Protein AF-A0A401T4V5-F1 (afdb_monomer)

Solvent-accessible surface area (backbone atoms only — not comparable to full-atom values): 16789 Å² total; per-residue (Å²): 138,87,79,85,77,87,71,82,90,81,68,56,68,62,56,50,51,51,50,57,49,33,52,47,46,50,72,48,77,56,48,20,30,72,43,44,54,31,35,78,73,70,30,66,66,60,17,48,54,51,49,50,46,40,65,72,48,53,49,38,51,53,47,48,57,41,31,47,48,24,16,41,47,63,44,35,74,82,34,60,96,46,83,52,57,68,68,58,30,51,53,46,16,52,52,52,53,51,48,45,50,50,46,48,47,58,26,57,70,58,40,54,54,51,43,53,55,26,48,52,38,35,53,50,38,51,45,67,45,30,53,57,19,50,51,45,39,74,76,62,42,50,76,66,58,77,66,70,78,63,62,91,76,69,50,84,79,53,52,62,56,53,49,52,58,50,52,58,74,64,61,64,70,66,51,63,33,24,45,38,72,77,44,78,63,39,75,58,46,48,45,53,50,42,55,52,49,52,54,53,50,51,54,51,52,51,46,41,52,52,17,47,45,40,77,41,51,71,66,56,52,72,71,40,94,49,52,72,46,58,51,21,59,75,74,38,58,90,46,22,68,55,45,29,52,27,52,23,44,30,30,52,32,51,49,46,53,50,53,60,42,47,45,39,35,44,29,43,37,16,73,68,70,73,37,66,63,69,33,48,41,60,38,89,90,43,74,17,48,47,56,40,53,51,49,50,52,57,51,37,63,60,49,64,60,60,60,64,78,77,110

Radius of gyration: 21.18 Å; Cα contacts (8 Å, |Δi|>4): 315; chains: 1; bounding box: 60×40×62 Å

Nearest PDB structures (foldseek):
  7epz-assembly1_B  TM=9.295E-01  e=3.003E-16  Homo sapiens
  7nf6-assembly1_B  TM=9.217E-01  e=7.088E-15  Ovis aries
  6li9-assembly1_B  TM=9.208E-01  e=1.192E-14  Homo sapiens
  7ccs-assembly1_B  TM=8.767E-01  e=6.838E-16  Homo sapiens
  8a6l-assembly1_B  TM=9.171E-01  e=3.519E-14  Homo sapiens

pLDDT: mean 81.48, std 13.67, range [30.94, 95.94]

Mean predicted aligned error: 8.4 Å

Foldseek 3Di:
DDDDDPDDDDLPDVLVVLVVQLVVLLVDLDAQFPLVSCCVPVNDPVSLVVLVCVQQPVLLVLLQVLLLLLLQLQCQVVQPPDHDDPVSSLVSSLVLLVVLLVQLQQAPVSLVVLLVVLVVLLVVLLVVQLVQLVVLVVVVLCVQVPCVPVCVPDDPVVVVVVVVVVVSQVPDLSLCSNCSVVDDPSNPCSSVVSNVVSVVSVVSVVSNVSSLSSFDHPVRCVPDPCSSLVSCVRGPVPCSSVSSVSSSSNSSSVSSSSLVSVLSNQLVCLVVVSHPVLQVDADPPHRHSSVSSVSSSVSSVVVSVVCVVVD

Organism: Chiloscyllium punctatum (NCBI:txid137246)

Structure (mmCIF, N/CA/C/O backbone):
data_AF-A0A401T4V5-F1
#
_entry.id   AF-A0A401T4V5-F1
#
loop_
_atom_site.group_PDB
_atom_site.id
_atom_site.type_symbol
_atom_site.label_atom_id
_atom_site.label_alt_id
_atom_site.label_comp_id
_atom_site.label_asym_id
_atom_site.label_entity_id
_atom_site.label_seq_id
_atom_site.pdbx_PDB_ins_code
_atom_site.Cartn_x
_atom_site.Cartn_y
_atom_site.Cartn_z
_atom_site.occupancy
_atom_site.B_iso_or_equiv
_atom_site.auth_seq_id
_atom_site.auth_comp_id
_atom_site.auth_asym_id
_atom_site.auth_atom_id
_atom_site.pdbx_PDB_model_num
ATOM 1 N N . MET A 1 1 ? 36.234 13.717 1.712 1.00 32.62 1 MET A N 1
ATOM 2 C CA . MET A 1 1 ? 35.718 14.594 2.787 1.00 32.62 1 MET A CA 1
ATOM 3 C C . MET A 1 1 ? 34.522 13.885 3.418 1.00 32.62 1 MET A C 1
ATOM 5 O O . MET A 1 1 ? 33.391 14.115 3.022 1.00 32.62 1 MET A O 1
ATOM 9 N N . CYS A 1 2 ? 34.792 12.929 4.314 1.00 33.25 2 CYS A N 1
ATOM 10 C CA . CYS A 1 2 ? 33.770 12.160 5.029 1.00 33.25 2 CYS A CA 1
ATOM 11 C C . CYS A 1 2 ? 33.161 13.032 6.128 1.00 33.25 2 CYS A C 1
ATOM 13 O O . CYS A 1 2 ? 33.870 13.415 7.056 1.00 33.25 2 CYS A O 1
ATOM 15 N N . ARG A 1 3 ? 31.863 13.332 6.042 1.00 35.91 3 ARG A N 1
ATOM 16 C CA . ARG A 1 3 ? 31.087 13.803 7.193 1.00 35.91 3 ARG A CA 1
ATOM 17 C C . ARG A 1 3 ? 30.319 12.622 7.766 1.00 35.91 3 ARG A C 1
ATOM 19 O O . ARG A 1 3 ? 29.357 12.146 7.181 1.00 35.91 3 ARG A O 1
ATOM 26 N N . THR A 1 4 ? 30.789 12.165 8.915 1.00 37.62 4 THR A N 1
ATOM 27 C CA . THR A 1 4 ? 30.101 11.263 9.829 1.00 37.62 4 THR A CA 1
ATOM 28 C C . THR A 1 4 ? 28.872 11.969 10.406 1.00 37.62 4 THR A C 1
ATOM 30 O O . THR A 1 4 ? 28.995 12.886 11.215 1.00 37.62 4 THR A O 1
ATOM 33 N N . MET A 1 5 ? 27.676 11.551 9.991 1.00 39.00 5 MET A N 1
ATOM 34 C CA . MET A 1 5 ? 26.443 11.829 10.728 1.00 39.00 5 MET A CA 1
ATOM 35 C C . MET A 1 5 ? 26.278 10.750 11.800 1.00 39.00 5 MET A C 1
ATOM 37 O O . MET A 1 5 ? 26.079 9.576 11.496 1.00 39.00 5 MET A O 1
ATOM 41 N N . LYS A 1 6 ? 26.409 11.158 13.066 1.00 40.91 6 LYS A N 1
ATOM 42 C CA . LYS A 1 6 ? 25.849 10.432 14.210 1.00 40.91 6 LYS A CA 1
ATOM 43 C C . LYS A 1 6 ? 24.327 10.575 14.111 1.00 40.91 6 LYS A C 1
ATOM 45 O O . LYS A 1 6 ? 23.836 11.692 14.225 1.00 40.91 6 LYS A O 1
ATOM 50 N N . GLN A 1 7 ? 23.625 9.473 13.865 1.00 39.22 7 GLN A N 1
ATOM 51 C CA . GLN A 1 7 ? 22.164 9.410 13.811 1.00 39.22 7 GLN A CA 1
ATOM 52 C C . GLN A 1 7 ? 21.689 8.555 14.992 1.00 39.22 7 GLN A C 1
ATOM 54 O O . GLN A 1 7 ? 22.142 7.421 15.135 1.00 39.22 7 GLN A O 1
ATOM 59 N N . ASP A 1 8 ? 20.830 9.118 15.841 1.00 39.81 8 ASP A N 1
ATOM 60 C CA . ASP A 1 8 ? 20.276 8.464 17.029 1.00 39.81 8 ASP A CA 1
ATOM 61 C C . ASP A 1 8 ? 19.469 7.192 16.692 1.00 39.81 8 ASP A C 1
ATOM 63 O O . ASP A 1 8 ? 18.731 7.108 15.708 1.00 39.81 8 ASP A O 1
ATOM 67 N N . ASP A 1 9 ? 19.629 6.177 17.541 1.00 40.56 9 ASP A N 1
ATOM 68 C CA . ASP A 1 9 ? 19.633 4.760 17.158 1.00 40.56 9 ASP A CA 1
ATOM 69 C C . ASP A 1 9 ? 18.271 4.020 17.214 1.00 40.56 9 ASP A C 1
ATOM 71 O O . ASP A 1 9 ? 18.224 2.837 17.549 1.00 40.56 9 ASP A O 1
ATOM 75 N N . LYS A 1 10 ? 17.125 4.654 16.906 1.00 38.00 10 LYS A N 1
ATOM 76 C CA . LYS A 1 10 ? 15.810 3.958 17.022 1.00 38.00 10 LYS A CA 1
ATOM 77 C C . LYS A 1 10 ? 14.842 4.000 15.827 1.00 38.00 10 LYS A C 1
ATOM 79 O O . LYS A 1 10 ? 13.823 3.325 15.886 1.00 38.00 10 LYS A O 1
ATOM 84 N N . TYR A 1 11 ? 15.192 4.640 14.709 1.00 42.38 11 TYR A N 1
ATOM 85 C CA . TYR A 1 11 ? 14.394 4.643 13.456 1.00 42.38 11 TYR A CA 1
ATOM 86 C C . TYR A 1 11 ? 15.149 4.024 12.256 1.00 42.38 11 TYR A C 1
ATOM 88 O O . TYR A 1 11 ? 14.953 4.356 11.096 1.00 42.38 11 TYR A O 1
ATOM 96 N N . VAL A 1 12 ? 16.086 3.124 12.556 1.00 51.88 12 VAL A N 1
ATOM 97 C CA . VAL A 1 12 ? 17.364 3.008 11.842 1.00 51.88 12 VAL A CA 1
ATOM 98 C C . VAL A 1 12 ? 17.375 2.095 10.611 1.00 51.88 12 VAL A C 1
ATOM 100 O O . VAL A 1 12 ? 18.229 2.272 9.748 1.00 51.88 12 VAL A O 1
ATOM 103 N N . ILE A 1 13 ? 16.502 1.094 10.510 1.00 57.28 13 ILE A N 1
ATOM 104 C CA . ILE A 1 13 ? 16.699 0.025 9.513 1.00 57.28 13 ILE A CA 1
ATOM 105 C C . ILE A 1 13 ? 16.205 0.454 8.129 1.00 57.28 13 ILE A C 1
ATOM 107 O O . ILE A 1 13 ? 16.937 0.327 7.147 1.00 57.28 13 ILE A O 1
ATOM 111 N N . GLU A 1 14 ? 14.994 1.000 8.048 1.00 54.75 14 GLU A N 1
ATOM 112 C CA . GLU A 1 14 ? 14.417 1.410 6.769 1.00 54.75 14 GLU A CA 1
ATOM 113 C C . GLU A 1 14 ? 15.013 2.713 6.254 1.00 54.75 14 GLU A C 1
ATOM 115 O O . GLU A 1 14 ? 15.319 2.780 5.071 1.00 54.75 14 GLU A O 1
ATOM 120 N N . ASP A 1 15 ? 15.295 3.689 7.122 1.00 60.31 15 ASP A N 1
ATOM 121 C CA . ASP A 1 15 ? 16.002 4.911 6.723 1.00 60.31 15 ASP A CA 1
ATOM 122 C C . ASP A 1 15 ? 17.399 4.593 6.167 1.00 60.31 15 ASP A C 1
ATOM 124 O O . ASP A 1 15 ? 17.802 5.153 5.147 1.00 60.31 15 ASP A O 1
ATOM 128 N N . LYS A 1 16 ? 18.133 3.641 6.767 1.00 71.31 16 LYS A N 1
ATOM 129 C CA . LYS A 1 16 ? 19.421 3.179 6.217 1.00 71.31 16 LYS A CA 1
ATOM 130 C C . LYS A 1 16 ? 19.239 2.449 4.888 1.00 71.31 16 LYS A C 1
ATOM 132 O O . LYS A 1 16 ? 19.986 2.723 3.952 1.00 71.31 16 LYS A O 1
ATOM 137 N N . GLY A 1 17 ? 18.244 1.565 4.784 1.00 72.50 17 GLY A N 1
ATOM 138 C CA . GLY A 1 17 ? 17.920 0.872 3.536 1.00 72.50 17 GLY A CA 1
ATOM 139 C C . GLY A 1 17 ? 17.565 1.847 2.413 1.00 72.50 17 GLY A C 1
ATOM 140 O O . GLY A 1 17 ? 18.120 1.761 1.322 1.00 72.50 17 GLY A O 1
ATOM 141 N N . ALA A 1 18 ? 16.711 2.820 2.705 1.00 72.12 18 ALA A N 1
ATOM 142 C CA . ALA A 1 18 ? 16.264 3.858 1.794 1.00 72.12 18 ALA A CA 1
ATOM 143 C C . ALA A 1 18 ? 17.386 4.802 1.365 1.00 72.12 18 ALA A C 1
ATOM 145 O O . ALA A 1 18 ? 17.444 5.164 0.193 1.00 72.12 18 ALA A O 1
ATOM 146 N N . LEU A 1 19 ? 18.304 5.160 2.265 1.00 78.88 19 LEU A N 1
ATOM 147 C CA . LEU A 1 19 ? 19.489 5.954 1.931 1.00 78.88 19 LEU A CA 1
ATOM 148 C C . LEU A 1 19 ? 20.437 5.196 1.000 1.00 78.88 19 LEU A C 1
ATOM 150 O O . LEU A 1 19 ? 20.832 5.744 -0.026 1.00 78.88 19 LEU A O 1
ATOM 154 N N . SER A 1 20 ? 20.748 3.930 1.299 1.00 82.94 20 SER A N 1
ATOM 155 C CA . SER A 1 20 ? 21.560 3.090 0.407 1.00 82.94 20 SER A CA 1
ATOM 156 C C . SER A 1 20 ? 20.904 2.924 -0.964 1.00 82.94 20 SER A C 1
ATOM 158 O O . SER A 1 20 ? 21.567 2.935 -1.997 1.00 82.94 20 SER A O 1
ATOM 160 N N . TYR A 1 21 ? 19.579 2.810 -0.994 1.00 78.44 21 TYR A N 1
ATOM 161 C CA . TYR A 1 21 ? 18.837 2.688 -2.240 1.00 78.44 21 TYR A CA 1
ATOM 162 C C . TYR A 1 21 ? 18.736 4.005 -3.011 1.00 78.44 21 TYR A C 1
ATOM 164 O O . TYR A 1 21 ? 18.769 3.999 -4.237 1.00 78.44 21 TYR A O 1
ATOM 172 N N . ALA A 1 22 ? 18.640 5.137 -2.315 1.00 77.00 22 ALA A N 1
ATOM 173 C CA . ALA A 1 22 ? 18.701 6.455 -2.926 1.00 77.00 22 ALA A CA 1
ATOM 174 C C . ALA A 1 22 ? 20.098 6.718 -3.511 1.00 77.00 22 ALA A C 1
ATOM 176 O O . ALA A 1 22 ? 20.214 7.250 -4.611 1.00 77.00 22 ALA A O 1
ATOM 177 N N . GLU A 1 23 ? 21.167 6.287 -2.841 1.00 82.06 23 GLU A N 1
ATOM 178 C CA . GLU A 1 23 ? 22.527 6.329 -3.390 1.00 82.06 23 GLU A CA 1
ATOM 179 C C . GLU A 1 23 ? 22.641 5.488 -4.672 1.00 82.06 23 GLU A C 1
ATOM 181 O O . GLU A 1 23 ? 23.159 5.966 -5.684 1.00 82.06 23 GLU A O 1
ATOM 186 N N . LEU A 1 24 ? 22.066 4.281 -4.684 1.00 83.00 24 LEU A N 1
ATOM 187 C CA . LEU A 1 24 ? 21.987 3.452 -5.892 1.00 83.00 24 LEU A CA 1
ATOM 188 C C . LEU A 1 24 ? 21.166 4.124 -7.002 1.00 83.00 24 LEU A C 1
ATOM 190 O O . LEU A 1 24 ? 21.601 4.128 -8.151 1.00 83.00 24 LEU A O 1
ATOM 194 N N . GLY A 1 25 ? 20.028 4.740 -6.679 1.00 75.81 25 GLY A N 1
ATOM 195 C CA . GLY A 1 25 ? 19.179 5.445 -7.645 1.00 75.81 25 GLY A CA 1
ATOM 196 C C . GLY A 1 25 ? 19.768 6.735 -8.199 1.00 75.81 25 GLY A C 1
ATOM 197 O O . GLY A 1 25 ? 19.430 7.135 -9.313 1.00 75.81 25 GLY A O 1
ATOM 198 N N . THR A 1 26 ? 20.684 7.368 -7.469 1.00 79.00 26 THR A N 1
ATOM 199 C CA . THR A 1 26 ? 21.430 8.532 -7.965 1.00 79.00 26 THR A CA 1
ATOM 200 C C . THR A 1 26 ? 22.686 8.132 -8.746 1.00 79.00 26 THR A C 1
ATOM 202 O O . THR A 1 26 ? 23.056 8.830 -9.692 1.00 79.00 26 THR A O 1
ATOM 205 N N . SER A 1 27 ? 23.288 6.982 -8.423 1.00 84.31 27 SER A N 1
ATOM 206 C CA . SER A 1 27 ? 24.465 6.439 -9.116 1.00 84.31 27 SER A CA 1
ATOM 207 C C . SER A 1 27 ? 24.110 5.730 -10.429 1.00 84.31 27 SER A C 1
ATOM 209 O O . SER A 1 27 ? 24.757 5.953 -11.453 1.00 84.31 27 SER A O 1
ATOM 211 N N . ILE A 1 28 ? 23.061 4.901 -10.429 1.00 84.19 28 ILE A N 1
ATOM 212 C CA . ILE A 1 28 ? 22.580 4.138 -11.589 1.00 84.19 28 ILE A CA 1
ATOM 213 C C . ILE A 1 28 ? 21.319 4.820 -12.129 1.00 84.19 28 ILE A C 1
ATOM 215 O O . ILE A 1 28 ? 20.201 4.561 -11.689 1.00 84.19 28 ILE A O 1
ATOM 219 N N . LYS A 1 29 ? 21.502 5.690 -13.128 1.00 77.81 29 LYS A N 1
ATOM 220 C CA . LYS A 1 29 ? 20.442 6.529 -13.725 1.00 77.81 29 LYS A CA 1
ATOM 221 C C . LYS A 1 29 ? 19.577 5.812 -14.770 1.00 77.81 29 LYS A C 1
ATOM 223 O O . LYS A 1 29 ? 19.094 6.440 -15.708 1.00 77.81 29 LYS A O 1
ATOM 228 N N . LYS A 1 30 ? 19.419 4.499 -14.637 1.00 81.12 30 LYS A N 1
ATOM 229 C CA . LYS A 1 30 ? 18.560 3.683 -15.501 1.00 81.12 30 LYS A CA 1
ATOM 230 C C . LYS A 1 30 ? 17.266 3.357 -14.761 1.00 81.12 30 LYS A C 1
ATOM 232 O O . LYS A 1 30 ? 17.289 3.097 -13.557 1.00 81.12 30 LYS A O 1
ATOM 237 N N . SER A 1 31 ? 16.143 3.349 -15.471 1.00 80.81 31 SER A N 1
ATOM 238 C CA . SER A 1 31 ? 14.873 2.867 -14.911 1.00 80.81 31 SER A CA 1
ATOM 239 C C . SER A 1 31 ? 14.939 1.367 -14.603 1.00 80.81 31 SER A C 1
ATOM 241 O O . SER A 1 31 ? 15.724 0.635 -15.200 1.00 80.81 31 SER A O 1
ATOM 243 N N . GLY A 1 32 ? 14.086 0.889 -13.690 1.00 80.19 32 GLY A N 1
ATOM 244 C CA . GLY A 1 32 ? 13.962 -0.541 -13.360 1.00 80.19 32 GLY A CA 1
ATOM 245 C C . GLY A 1 32 ? 14.247 -0.920 -11.901 1.00 80.19 32 GLY A C 1
ATOM 246 O O . GLY A 1 32 ? 14.016 -2.069 -11.527 1.00 80.19 32 GLY A O 1
ATOM 247 N N . GLY A 1 33 ? 14.686 0.019 -11.055 1.00 86.50 33 GLY A N 1
ATOM 248 C CA . GLY A 1 33 ? 14.850 -0.199 -9.610 1.00 86.50 33 GLY A CA 1
ATOM 249 C C . GLY A 1 33 ? 15.787 -1.367 -9.269 1.00 86.50 33 GLY A C 1
ATOM 250 O O . GLY A 1 33 ? 16.864 -1.497 -9.844 1.00 86.50 33 GLY A O 1
ATOM 251 N N . HIS A 1 34 ? 15.381 -2.267 -8.363 1.00 88.06 34 HIS A N 1
ATOM 252 C CA . HIS A 1 34 ? 16.218 -3.417 -7.964 1.00 88.06 34 HIS A CA 1
ATOM 253 C C . HIS A 1 34 ? 16.693 -4.272 -9.140 1.00 88.06 34 HIS A C 1
ATOM 255 O O . HIS A 1 34 ? 17.784 -4.829 -9.063 1.00 88.06 34 HIS A O 1
ATOM 261 N N . TYR A 1 35 ? 15.880 -4.420 -10.191 1.00 90.38 35 TYR A N 1
ATOM 262 C CA . TYR A 1 35 ? 16.241 -5.250 -11.336 1.00 90.38 35 TYR A CA 1
ATOM 263 C C . TYR A 1 35 ? 17.519 -4.728 -11.994 1.00 90.38 35 TYR A C 1
ATOM 265 O O . TYR A 1 35 ? 18.473 -5.482 -12.177 1.00 90.38 35 TYR A O 1
ATOM 273 N N . ILE A 1 36 ? 17.563 -3.421 -12.273 1.00 89.62 36 ILE A N 1
ATOM 274 C CA . ILE A 1 36 ? 18.717 -2.823 -12.938 1.00 89.62 36 ILE A CA 1
ATOM 275 C C . ILE A 1 36 ? 19.926 -2.752 -12.007 1.00 89.62 36 ILE A C 1
ATOM 277 O O . ILE A 1 36 ? 21.048 -2.977 -12.446 1.00 89.62 36 ILE A O 1
ATOM 281 N N . TYR A 1 37 ? 19.714 -2.543 -10.705 1.00 90.38 37 TYR A N 1
ATOM 282 C CA . TYR A 1 37 ? 20.813 -2.551 -9.738 1.00 90.38 37 TYR A CA 1
ATOM 283 C C . TYR A 1 37 ? 21.499 -3.911 -9.674 1.00 90.38 37 TYR A C 1
ATOM 285 O O . TYR A 1 37 ? 22.725 -3.973 -9.666 1.00 90.38 37 TYR A O 1
ATOM 293 N N . LEU A 1 38 ? 20.733 -5.004 -9.682 1.00 91.62 38 LEU A N 1
ATOM 294 C CA . LEU A 1 38 ? 21.297 -6.354 -9.721 1.00 91.62 38 LEU A CA 1
ATOM 295 C C . LEU A 1 38 ? 21.956 -6.658 -11.064 1.00 91.62 38 LEU A C 1
ATOM 297 O O . LEU A 1 38 ? 23.003 -7.298 -11.075 1.00 91.62 38 LEU A O 1
ATOM 301 N N . LEU A 1 39 ? 21.381 -6.183 -12.172 1.00 91.94 39 LEU A N 1
ATOM 302 C CA . LEU A 1 39 ? 21.953 -6.391 -13.501 1.00 91.94 39 LEU A CA 1
ATOM 303 C C . LEU A 1 39 ? 23.343 -5.756 -13.619 1.00 91.94 39 LEU A C 1
ATOM 305 O O . LEU A 1 39 ? 24.270 -6.412 -14.086 1.00 91.94 39 LEU A O 1
ATOM 309 N N . GLU A 1 40 ? 23.494 -4.518 -13.148 1.00 90.19 40 GLU A N 1
ATOM 310 C CA . GLU A 1 40 ? 24.756 -3.768 -13.217 1.00 90.19 40 GLU A CA 1
ATOM 311 C C . GLU A 1 40 ? 25.807 -4.264 -12.210 1.00 90.19 40 GLU A C 1
ATOM 313 O O . GLU A 1 40 ? 27.003 -4.189 -12.480 1.00 90.19 40 GLU A O 1
ATOM 318 N N . THR A 1 41 ? 25.391 -4.772 -11.043 1.00 91.81 41 THR A N 1
ATOM 319 C CA . THR A 1 41 ? 26.328 -5.149 -9.962 1.00 91.81 41 THR A CA 1
ATOM 320 C C . THR A 1 41 ? 26.666 -6.637 -9.914 1.00 91.81 41 THR A C 1
ATOM 322 O O . THR A 1 41 ? 27.813 -6.992 -9.653 1.00 91.81 41 THR A O 1
ATOM 325 N N . LEU A 1 42 ? 25.685 -7.515 -10.145 1.00 92.50 42 LEU A N 1
ATOM 326 C CA . LEU A 1 42 ? 25.808 -8.973 -9.998 1.00 92.50 42 LEU A CA 1
ATOM 327 C C . LEU A 1 42 ? 25.600 -9.733 -11.319 1.00 92.50 42 LEU A C 1
ATOM 329 O O . LEU A 1 42 ? 25.783 -10.951 -11.365 1.00 92.50 42 LEU A O 1
ATOM 333 N N . GLY A 1 43 ? 25.237 -9.034 -12.395 1.00 92.44 43 GLY A N 1
ATOM 334 C CA . GLY A 1 43 ? 25.085 -9.596 -13.730 1.00 92.44 43 GLY A CA 1
ATOM 335 C C . GLY A 1 43 ? 23.689 -10.162 -14.034 1.00 92.44 43 GLY A C 1
ATOM 336 O O . GLY A 1 43 ? 22.732 -9.987 -13.274 1.00 92.44 43 GLY A O 1
ATOM 337 N N . PRO A 1 44 ? 23.542 -10.852 -15.180 1.00 92.94 44 PRO A N 1
ATOM 338 C CA . PRO A 1 44 ? 22.235 -11.157 -15.755 1.00 92.94 44 PRO A CA 1
ATOM 339 C C . PRO A 1 44 ? 21.445 -12.231 -15.003 1.00 92.94 44 PRO A C 1
ATOM 341 O O . PRO A 1 44 ? 20.228 -12.104 -14.891 1.00 92.94 44 PRO A O 1
ATOM 344 N N . LEU A 1 45 ? 22.095 -13.272 -14.473 1.00 93.44 45 LEU A N 1
ATOM 345 C CA . LEU A 1 45 ? 21.390 -14.381 -13.821 1.00 93.44 45 LEU A CA 1
ATOM 346 C C . LEU A 1 45 ? 20.682 -13.945 -12.516 1.00 93.44 45 LEU A C 1
ATOM 348 O O . LEU A 1 45 ? 19.487 -14.220 -12.389 1.00 93.44 45 LEU A O 1
ATOM 352 N N . PRO A 1 46 ? 21.330 -13.233 -11.569 1.00 93.44 46 PRO A N 1
ATOM 353 C CA . PRO A 1 46 ? 20.644 -12.732 -10.374 1.00 93.44 46 PRO A CA 1
ATOM 354 C C . PRO A 1 46 ? 19.518 -11.741 -10.692 1.00 93.44 46 PRO A C 1
ATOM 356 O O . PRO A 1 46 ? 18.465 -11.787 -10.054 1.00 93.44 46 PRO A O 1
ATOM 359 N N . ALA A 1 47 ? 19.707 -10.881 -11.700 1.00 92.31 47 ALA A N 1
ATOM 360 C CA . ALA A 1 47 ? 18.674 -9.955 -12.165 1.00 92.31 47 ALA A CA 1
ATOM 361 C C . ALA A 1 47 ? 17.444 -10.696 -12.716 1.00 92.31 47 ALA A C 1
ATOM 363 O O . ALA A 1 47 ? 16.312 -10.366 -12.356 1.00 92.31 47 ALA A O 1
ATOM 364 N N . PHE A 1 48 ? 17.665 -11.757 -13.497 1.00 91.69 48 PHE A N 1
ATOM 365 C CA . PHE A 1 48 ? 16.607 -12.606 -14.038 1.00 91.69 48 PHE A CA 1
ATOM 366 C C . PHE A 1 48 ? 15.828 -13.306 -12.922 1.00 91.69 48 PHE A C 1
ATOM 368 O O . PHE A 1 48 ? 14.604 -13.223 -12.877 1.00 91.69 48 PHE A O 1
ATOM 375 N N . VAL A 1 49 ? 16.517 -13.938 -11.966 1.00 93.31 49 VAL A N 1
ATOM 376 C CA . VAL A 1 49 ? 15.858 -14.591 -10.820 1.00 93.31 49 VAL A CA 1
ATOM 377 C C . VAL A 1 49 ? 15.035 -13.581 -10.018 1.00 93.31 49 VAL A C 1
ATOM 379 O O . VAL A 1 49 ? 13.886 -13.855 -9.673 1.00 93.31 49 VAL A O 1
ATOM 382 N N . ARG A 1 50 ? 15.575 -12.379 -9.771 1.00 90.62 50 ARG A N 1
ATOM 383 C CA . ARG A 1 50 ? 14.840 -11.313 -9.079 1.00 90.62 50 ARG A CA 1
ATOM 384 C C . ARG A 1 50 ? 13.581 -10.898 -9.834 1.00 90.62 50 ARG A C 1
ATOM 386 O O . ARG A 1 50 ? 12.558 -10.681 -9.182 1.00 90.62 50 ARG A O 1
ATOM 393 N N . LEU A 1 51 ? 13.662 -10.767 -11.158 1.00 90.00 51 LEU A N 1
ATOM 394 C CA . LEU A 1 51 ? 12.528 -10.449 -12.024 1.00 90.00 51 LEU A CA 1
ATOM 395 C C . LEU A 1 51 ? 11.441 -11.526 -11.912 1.00 90.00 51 LEU A C 1
ATOM 397 O O . LEU A 1 51 ? 10.284 -11.198 -11.671 1.00 90.00 51 LEU A O 1
ATOM 401 N N . TRP A 1 52 ? 11.803 -12.807 -11.991 1.00 89.31 52 TRP A N 1
ATOM 402 C CA . TRP A 1 52 ? 10.844 -13.908 -11.846 1.00 89.31 52 TRP A CA 1
ATOM 403 C C . TRP A 1 52 ? 10.176 -13.949 -10.472 1.00 89.31 52 TRP A C 1
ATOM 405 O O . TRP A 1 52 ? 8.957 -14.106 -10.397 1.00 89.31 52 TRP A O 1
ATOM 415 N N . CYS A 1 53 ? 10.933 -13.743 -9.391 1.00 90.19 53 CYS A N 1
ATOM 416 C CA . CYS A 1 53 ? 10.364 -13.639 -8.045 1.00 90.19 53 CYS A CA 1
ATOM 417 C C . CYS A 1 53 ? 9.385 -12.463 -7.920 1.00 90.19 53 CYS A C 1
ATOM 419 O O . CYS A 1 53 ? 8.360 -12.585 -7.249 1.00 90.19 53 CYS A O 1
ATOM 421 N N . GLU A 1 54 ? 9.677 -11.336 -8.578 1.00 85.75 54 GLU A N 1
ATOM 422 C CA . GLU A 1 54 ? 8.776 -10.182 -8.608 1.00 85.75 54 GLU A CA 1
ATOM 423 C C . GLU A 1 54 ? 7.427 -10.554 -9.233 1.00 85.75 54 GLU A C 1
ATOM 425 O O . GLU A 1 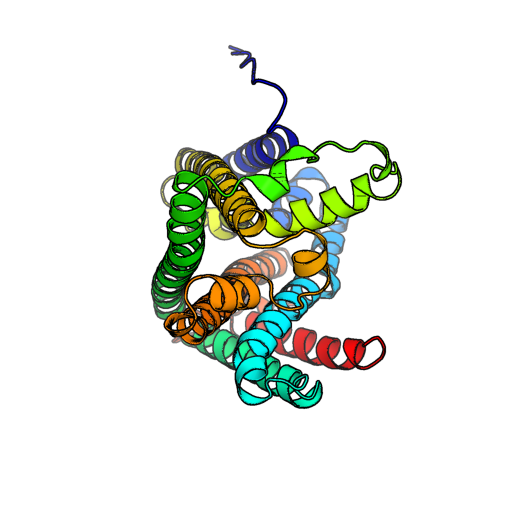54 ? 6.378 -10.247 -8.672 1.00 85.75 54 GLU A O 1
ATOM 430 N N . ILE A 1 55 ? 7.468 -11.242 -10.374 1.00 82.31 55 ILE A N 1
ATOM 431 C CA . ILE A 1 55 ? 6.301 -11.522 -11.216 1.00 82.31 55 ILE A CA 1
ATOM 432 C C . ILE A 1 55 ? 5.433 -12.634 -10.636 1.00 82.31 55 ILE A C 1
ATOM 434 O O . ILE A 1 55 ? 4.214 -12.513 -10.631 1.00 82.31 55 ILE A O 1
ATOM 438 N N . ILE A 1 56 ? 6.052 -13.721 -10.175 1.00 83.31 56 ILE A N 1
ATOM 439 C CA . ILE A 1 56 ? 5.328 -14.912 -9.718 1.00 83.31 56 ILE A CA 1
ATOM 440 C C . ILE A 1 56 ? 4.862 -14.745 -8.271 1.00 83.31 56 ILE A C 1
ATOM 442 O O . ILE A 1 56 ? 3.769 -15.176 -7.925 1.00 83.31 56 ILE A O 1
ATOM 446 N N . VAL A 1 57 ? 5.687 -14.149 -7.408 1.00 85.31 57 VAL A N 1
ATOM 447 C CA . VAL A 1 57 ? 5.458 -14.207 -5.957 1.00 85.31 57 VAL A CA 1
ATOM 448 C C . VAL A 1 57 ? 5.082 -12.842 -5.403 1.00 85.31 57 VAL A C 1
ATOM 450 O O . VAL A 1 57 ? 4.000 -12.673 -4.851 1.00 85.31 57 VAL A O 1
ATOM 453 N N . ILE A 1 58 ? 5.965 -11.855 -5.546 1.00 86.00 58 ILE A N 1
ATOM 454 C CA . ILE A 1 58 ? 5.863 -10.609 -4.775 1.00 86.00 58 ILE A CA 1
ATOM 455 C C . ILE A 1 58 ? 4.658 -9.778 -5.225 1.00 86.00 58 ILE A C 1
ATOM 457 O O . ILE A 1 58 ? 3.885 -9.311 -4.389 1.00 86.00 58 ILE A O 1
ATOM 461 N N . ARG A 1 59 ? 4.477 -9.579 -6.536 1.00 84.81 59 ARG A N 1
ATOM 462 C CA . ARG A 1 59 ? 3.410 -8.708 -7.051 1.00 84.81 59 ARG A CA 1
ATOM 463 C C . ARG A 1 59 ? 2.016 -9.288 -6.903 1.00 84.81 59 ARG A C 1
ATOM 465 O O . ARG A 1 59 ? 1.185 -8.568 -6.348 1.00 84.81 59 ARG A O 1
ATOM 472 N N . PRO A 1 60 ? 1.762 -10.546 -7.291 1.00 84.31 60 PRO A N 1
ATOM 473 C CA . PRO A 1 60 ? 0.438 -11.115 -7.113 1.00 84.31 60 PRO A CA 1
ATOM 474 C C . PRO A 1 60 ? 0.033 -11.181 -5.640 1.00 84.31 60 PRO A C 1
ATOM 476 O O . PRO A 1 60 ? -1.095 -10.832 -5.310 1.00 84.31 60 PRO A O 1
ATOM 479 N N . ALA A 1 61 ? 0.962 -11.517 -4.734 1.00 86.75 61 ALA A N 1
ATOM 480 C CA . ALA A 1 61 ? 0.675 -11.556 -3.300 1.00 86.75 61 ALA A CA 1
ATOM 481 C C . ALA A 1 61 ? 0.268 -10.180 -2.743 1.00 86.75 61 ALA A C 1
ATOM 483 O O . ALA A 1 61 ? -0.732 -10.069 -2.035 1.00 86.75 61 ALA A O 1
ATOM 484 N N . ILE A 1 62 ? 1.000 -9.112 -3.089 1.00 86.81 62 ILE A N 1
ATOM 485 C CA . ILE A 1 62 ? 0.661 -7.754 -2.633 1.00 86.81 62 ILE A CA 1
ATOM 486 C C . ILE A 1 62 ? -0.696 -7.319 -3.201 1.00 86.81 62 ILE A C 1
ATOM 488 O O . ILE A 1 62 ? -1.527 -6.792 -2.456 1.00 86.81 62 ILE A O 1
ATOM 492 N N . THR A 1 63 ? -0.947 -7.545 -4.495 1.00 86.56 63 THR A N 1
ATOM 493 C CA . THR A 1 63 ? -2.233 -7.193 -5.114 1.00 86.56 63 THR A CA 1
ATOM 494 C C . THR A 1 63 ? -3.387 -7.987 -4.502 1.00 86.56 63 THR A C 1
ATOM 496 O O . THR A 1 63 ? -4.444 -7.407 -4.262 1.00 86.56 63 THR A O 1
ATOM 499 N N . ALA A 1 64 ? -3.195 -9.271 -4.191 1.00 86.88 64 ALA A N 1
ATOM 500 C CA . ALA A 1 64 ? -4.208 -10.109 -3.556 1.00 86.88 64 ALA A CA 1
ATOM 501 C C . ALA A 1 64 ? -4.568 -9.603 -2.153 1.00 86.88 64 ALA A C 1
ATOM 503 O O . ALA A 1 64 ? -5.738 -9.325 -1.894 1.00 86.88 64 ALA A O 1
ATOM 504 N N . VAL A 1 65 ? -3.580 -9.377 -1.280 1.00 87.62 65 VAL A N 1
ATOM 505 C CA . VAL A 1 65 ? -3.813 -8.901 0.099 1.00 87.62 65 VAL A CA 1
ATOM 506 C C . VAL A 1 65 ? -4.528 -7.546 0.110 1.00 87.62 65 VAL A C 1
ATOM 508 O O . VAL A 1 65 ? -5.530 -7.353 0.808 1.00 87.62 65 VAL A O 1
ATOM 511 N N . VAL A 1 66 ? -4.053 -6.595 -0.698 1.00 89.69 66 VAL A N 1
ATOM 512 C CA . VAL A 1 66 ? -4.645 -5.250 -0.770 1.00 89.69 66 VAL A CA 1
ATOM 513 C C . VAL A 1 66 ? -6.010 -5.279 -1.468 1.00 89.69 66 VAL A C 1
ATOM 515 O O . VAL A 1 66 ? -6.932 -4.570 -1.063 1.00 89.69 66 VAL A O 1
ATOM 518 N N . GLY A 1 67 ? -6.171 -6.117 -2.492 1.00 90.69 67 GLY A N 1
ATOM 519 C CA . GLY A 1 67 ? -7.421 -6.293 -3.227 1.00 90.69 67 GLY A CA 1
ATOM 520 C C . GLY A 1 67 ? -8.513 -6.952 -2.389 1.00 90.69 67 GLY A C 1
ATOM 521 O O . GLY A 1 67 ? -9.668 -6.524 -2.435 1.00 90.69 67 GLY A O 1
ATOM 522 N N . LEU A 1 68 ? -8.175 -7.967 -1.596 1.00 89.38 68 LEU A N 1
ATOM 523 C CA . LEU A 1 68 ? -9.107 -8.588 -0.653 1.00 89.38 68 LEU A CA 1
ATOM 524 C C . LEU A 1 68 ? -9.516 -7.608 0.440 1.00 89.38 68 LEU A C 1
ATOM 526 O O . LEU A 1 68 ? -10.696 -7.544 0.777 1.00 89.38 68 LEU A O 1
ATOM 530 N N . SER A 1 69 ? -8.577 -6.787 0.921 1.00 89.50 69 SER A N 1
ATOM 531 C CA . SER A 1 69 ? -8.895 -5.690 1.839 1.00 89.50 69 SER A CA 1
ATOM 532 C C . SER A 1 69 ? -9.926 -4.746 1.211 1.00 89.50 69 SER A C 1
ATOM 534 O O . SER A 1 69 ? -10.971 -4.506 1.806 1.00 89.50 69 SER A O 1
ATOM 536 N N . PHE A 1 70 ? -9.714 -4.294 -0.031 1.00 91.56 70 PHE A N 1
ATOM 537 C CA . PHE A 1 70 ? -10.696 -3.482 -0.764 1.00 91.56 70 PHE A CA 1
ATOM 538 C C . PHE A 1 70 ? -12.094 -4.121 -0.794 1.00 91.56 70 PHE A C 1
ATOM 540 O O . PHE A 1 70 ? -13.071 -3.472 -0.419 1.00 91.56 70 PHE A O 1
ATOM 547 N N . GLY A 1 71 ? -12.185 -5.385 -1.220 1.00 89.38 71 GLY A N 1
ATOM 548 C CA . GLY A 1 71 ? -13.463 -6.088 -1.330 1.00 89.38 71 GLY A CA 1
ATOM 549 C C . GLY A 1 71 ? -14.165 -6.200 0.021 1.00 89.38 71 GLY A C 1
ATOM 550 O O . GLY A 1 71 ? -15.357 -5.919 0.123 1.00 89.38 71 GLY A O 1
ATOM 551 N N . ARG A 1 72 ? -13.407 -6.541 1.068 1.00 87.38 72 ARG A N 1
ATOM 552 C CA . ARG A 1 72 ? -13.895 -6.725 2.436 1.00 87.38 72 ARG A CA 1
ATOM 553 C C . ARG A 1 72 ? -14.452 -5.428 3.029 1.00 87.38 72 ARG A C 1
ATOM 555 O O . ARG A 1 72 ? -15.605 -5.418 3.448 1.00 87.38 72 ARG A O 1
ATOM 562 N N . TYR A 1 73 ? -13.698 -4.328 2.953 1.00 87.62 73 TYR A N 1
ATOM 563 C CA . TYR A 1 73 ? -14.123 -3.024 3.483 1.00 87.62 73 TYR A CA 1
ATOM 564 C C . TYR A 1 73 ? -15.378 -2.462 2.798 1.00 87.62 73 TYR A C 1
ATOM 566 O O . TYR A 1 73 ? -16.129 -1.729 3.435 1.00 87.62 73 TYR A O 1
ATOM 574 N N . ILE A 1 74 ? -15.628 -2.790 1.524 1.00 88.50 74 ILE A N 1
ATOM 575 C CA . ILE A 1 74 ? -16.860 -2.362 0.841 1.00 88.50 74 ILE A CA 1
ATOM 576 C C . ILE A 1 74 ? -18.052 -3.229 1.223 1.00 88.50 74 ILE A C 1
ATOM 578 O O . ILE A 1 74 ? -19.156 -2.706 1.347 1.00 88.50 74 ILE A O 1
ATOM 582 N N . ILE A 1 75 ? -17.864 -4.546 1.342 1.00 87.75 75 ILE A N 1
ATOM 583 C CA . ILE A 1 75 ? -18.991 -5.478 1.395 1.00 87.75 75 ILE A CA 1
ATOM 584 C C . ILE A 1 75 ? -19.426 -5.849 2.814 1.00 87.75 75 ILE A C 1
ATOM 586 O O . ILE A 1 75 ? -20.620 -6.031 3.030 1.00 87.75 75 ILE A O 1
ATOM 590 N N . GLU A 1 76 ? -18.510 -5.911 3.786 1.00 82.25 76 GLU A N 1
ATOM 591 C CA . GLU A 1 76 ? -18.834 -6.216 5.193 1.00 82.25 76 GLU A CA 1
ATOM 592 C C . GLU A 1 76 ? -20.012 -5.410 5.776 1.00 82.25 76 GLU A C 1
ATOM 594 O O . GLU A 1 76 ? -20.853 -6.018 6.441 1.00 82.25 76 GLU A O 1
ATOM 599 N N . PRO A 1 77 ? -20.180 -4.105 5.489 1.00 80.62 77 PRO A N 1
ATOM 600 C CA . PRO A 1 77 ? -21.275 -3.310 6.055 1.00 80.62 77 PRO A CA 1
ATOM 601 C C . PRO A 1 77 ? -22.660 -3.770 5.594 1.00 80.62 77 PRO A C 1
ATOM 603 O O . PRO A 1 77 ? -23.633 -3.646 6.329 1.00 80.62 77 PRO A O 1
ATOM 606 N N . PHE A 1 78 ? -22.760 -4.320 4.381 1.00 84.62 78 PHE A N 1
ATOM 607 C CA . PHE A 1 78 ? -24.025 -4.805 3.824 1.00 84.62 78 PHE A CA 1
ATOM 608 C C . PHE A 1 78 ? -24.455 -6.153 4.405 1.00 84.62 78 PHE A C 1
ATOM 610 O O . PHE A 1 78 ? -25.610 -6.544 4.245 1.00 84.62 78 PHE A O 1
ATOM 617 N N . PHE A 1 79 ? -23.533 -6.864 5.055 1.00 83.50 79 PHE A N 1
ATOM 618 C CA . PHE A 1 79 ? -23.784 -8.167 5.664 1.00 83.50 79 PHE A CA 1
ATOM 619 C C . PHE A 1 79 ? -23.765 -8.120 7.194 1.00 83.50 79 PHE A C 1
ATOM 621 O O . PHE A 1 79 ? -24.126 -9.116 7.815 1.00 83.50 79 PHE A O 1
ATOM 628 N N . ALA A 1 80 ? -23.421 -6.979 7.804 1.00 77.25 80 ALA A N 1
ATOM 629 C CA . ALA A 1 80 ? -23.412 -6.800 9.251 1.00 77.25 80 ALA A CA 1
ATOM 630 C C . ALA A 1 80 ? -24.788 -7.135 9.878 1.00 77.25 80 ALA A C 1
ATOM 632 O O . ALA A 1 80 ? -25.820 -6.706 9.354 1.00 77.25 80 ALA A O 1
ATOM 633 N N . PRO A 1 81 ? -24.840 -7.896 10.993 1.00 75.56 81 PRO A N 1
ATOM 634 C CA . PRO A 1 81 ? -23.723 -8.349 11.837 1.00 75.56 81 PRO A CA 1
ATOM 635 C C . PRO A 1 81 ? -23.053 -9.663 11.382 1.00 75.56 81 PRO A C 1
ATOM 637 O O . PRO A 1 81 ? -22.166 -10.172 12.064 1.00 75.56 81 PRO A O 1
ATOM 640 N N . CYS A 1 82 ? -23.484 -10.257 10.270 1.00 82.94 82 CYS A N 1
ATOM 641 C CA . CYS A 1 82 ? -22.909 -11.486 9.732 1.00 82.94 82 CYS A CA 1
ATOM 642 C C . CYS A 1 82 ? -21.636 -11.214 8.913 1.00 82.94 82 CYS A C 1
ATOM 644 O O . CYS A 1 82 ? -21.422 -10.130 8.374 1.00 82.94 82 CYS A O 1
ATOM 646 N N . GLN A 1 83 ? -20.788 -12.236 8.776 1.00 81.12 83 GLN A N 1
ATOM 647 C CA . GLN A 1 83 ? -19.641 -12.162 7.874 1.00 81.12 83 GLN A CA 1
ATOM 648 C C . GLN A 1 83 ? -20.105 -12.221 6.416 1.00 81.12 83 GLN A C 1
ATOM 650 O O . GLN A 1 83 ? -20.953 -13.041 6.051 1.00 81.12 83 GLN A O 1
ATOM 655 N N . ALA A 1 84 ? -19.529 -11.363 5.575 1.00 84.81 84 ALA A N 1
ATOM 656 C CA . ALA A 1 84 ? -19.822 -11.368 4.152 1.00 84.81 84 ALA A CA 1
ATOM 657 C C . ALA A 1 84 ? -19.366 -12.690 3.498 1.00 84.81 84 ALA A C 1
ATOM 659 O O . ALA A 1 84 ? -18.281 -13.189 3.815 1.00 84.81 84 ALA A O 1
ATOM 660 N N . PRO A 1 85 ? -20.140 -13.251 2.550 1.00 89.44 85 PRO A N 1
ATOM 661 C CA . PRO A 1 85 ? -19.741 -14.456 1.837 1.00 89.44 85 PRO A CA 1
ATOM 662 C C . PRO A 1 85 ? -18.394 -14.270 1.130 1.00 89.44 85 PRO A C 1
ATOM 664 O O . PRO A 1 85 ? -18.214 -13.322 0.361 1.00 89.44 85 PRO A O 1
ATOM 667 N N . VAL A 1 86 ? -17.474 -15.221 1.318 1.00 88.00 86 VAL A N 1
ATOM 668 C CA . VAL A 1 86 ? -16.117 -15.182 0.735 1.00 88.00 86 VAL A CA 1
ATOM 669 C C . VAL A 1 86 ? -16.156 -14.984 -0.782 1.00 88.00 86 VAL A C 1
ATOM 671 O O . VAL A 1 86 ? -15.377 -14.210 -1.337 1.00 88.00 86 VAL A O 1
ATOM 674 N N . LEU A 1 87 ? -17.103 -15.637 -1.463 1.00 88.19 87 LEU A N 1
ATOM 675 C CA . LEU A 1 87 ? -17.277 -15.496 -2.908 1.00 88.19 87 LEU A CA 1
ATOM 676 C C . LEU A 1 87 ? -17.612 -14.052 -3.314 1.00 88.19 87 LEU A C 1
ATOM 678 O O . LEU A 1 87 ? -17.099 -13.567 -4.318 1.00 88.19 87 LEU A O 1
ATOM 682 N N . ALA A 1 88 ? -18.436 -13.355 -2.532 1.00 88.56 88 ALA A N 1
ATOM 683 C CA . ALA A 1 88 ? -18.847 -11.990 -2.833 1.00 88.56 88 ALA A CA 1
ATOM 684 C C . ALA A 1 88 ? -17.686 -10.997 -2.647 1.00 88.56 88 ALA A C 1
ATOM 686 O O . ALA A 1 88 ? -17.474 -10.145 -3.510 1.00 88.56 88 ALA A O 1
ATOM 687 N N . VAL A 1 89 ? -16.875 -11.176 -1.593 1.00 88.62 89 VAL A N 1
ATOM 688 C CA . VAL A 1 89 ? -15.617 -10.431 -1.397 1.00 88.62 89 VAL A CA 1
ATOM 689 C C . VAL A 1 89 ? -14.699 -10.626 -2.606 1.00 88.62 89 VAL A C 1
ATOM 691 O O . VAL A 1 89 ? -14.261 -9.649 -3.206 1.00 88.62 89 VAL A O 1
ATOM 694 N N . LYS A 1 90 ? -14.465 -11.880 -3.020 1.00 86.19 90 LYS A N 1
ATOM 695 C CA . LYS A 1 90 ? -13.572 -12.209 -4.144 1.00 86.19 90 LYS A CA 1
ATOM 696 C C . LYS A 1 90 ? -14.052 -11.635 -5.478 1.00 86.19 90 LYS A C 1
ATOM 698 O O . LYS A 1 90 ? -13.241 -11.091 -6.224 1.00 86.19 90 LYS A O 1
ATOM 703 N N . LEU A 1 91 ? -15.349 -11.719 -5.781 1.00 89.06 91 LEU A N 1
ATOM 704 C CA . LEU A 1 91 ? -15.915 -11.146 -7.010 1.00 89.06 91 LEU A CA 1
ATOM 705 C C . LEU A 1 91 ? -15.759 -9.624 -7.047 1.00 89.06 91 LEU A C 1
ATOM 707 O O . LEU A 1 91 ? -15.383 -9.069 -8.080 1.00 89.06 91 LEU A O 1
ATOM 711 N N . LEU A 1 92 ? -15.998 -8.955 -5.919 1.00 90.38 92 LEU A N 1
ATOM 712 C CA . LEU A 1 92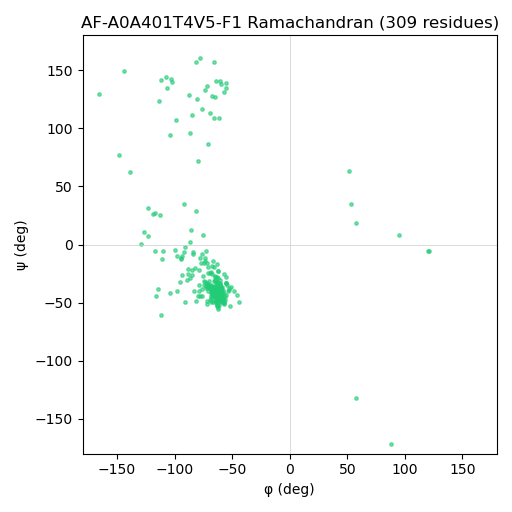 ? -15.835 -7.510 -5.820 1.00 90.38 92 LEU A CA 1
ATOM 713 C C . LEU A 1 92 ? -14.363 -7.096 -5.930 1.00 90.38 92 LEU A C 1
ATOM 715 O O . LEU A 1 92 ? -14.045 -6.148 -6.647 1.00 90.38 92 LEU A O 1
ATOM 719 N N . THR A 1 93 ? -13.458 -7.838 -5.290 1.00 89.62 93 THR A N 1
ATOM 720 C CA . THR A 1 93 ? -12.010 -7.669 -5.443 1.00 89.62 93 THR A CA 1
ATOM 721 C C . THR A 1 93 ? -11.580 -7.809 -6.901 1.00 89.62 93 THR A C 1
ATOM 723 O O . THR A 1 93 ? -10.908 -6.918 -7.420 1.00 89.62 93 THR A O 1
ATOM 726 N N . ALA A 1 94 ? -12.003 -8.873 -7.590 1.00 87.94 94 ALA A N 1
ATOM 727 C CA . ALA A 1 94 ? -11.673 -9.096 -8.996 1.00 87.94 94 ALA A CA 1
ATOM 728 C C . ALA A 1 94 ? -12.203 -7.966 -9.894 1.00 87.94 94 ALA A C 1
ATOM 730 O O . ALA A 1 94 ? -11.485 -7.487 -10.776 1.00 87.94 94 ALA A O 1
ATOM 731 N N . ALA A 1 95 ? -13.423 -7.483 -9.636 1.00 90.12 95 ALA A N 1
ATOM 732 C CA . ALA A 1 95 ? -13.993 -6.336 -10.340 1.00 90.12 95 ALA A CA 1
ATOM 733 C C . ALA A 1 95 ? -13.185 -5.048 -10.099 1.00 90.12 95 ALA A C 1
ATOM 735 O O . ALA A 1 95 ? -12.890 -4.321 -11.048 1.00 90.12 95 ALA A O 1
ATOM 736 N N . GLY A 1 96 ? -12.776 -4.786 -8.853 1.00 89.94 96 GLY A N 1
ATOM 737 C CA . GLY A 1 96 ? -11.958 -3.626 -8.486 1.00 89.94 96 GLY A CA 1
ATOM 738 C C . GLY A 1 96 ? -10.572 -3.644 -9.131 1.00 89.94 96 GLY A C 1
ATOM 739 O O . GLY A 1 96 ? -10.159 -2.654 -9.734 1.00 89.94 96 GLY A O 1
ATOM 740 N N . VAL A 1 97 ? -9.872 -4.780 -9.076 1.00 88.19 97 VAL A N 1
ATOM 741 C CA . VAL A 1 97 ? -8.561 -4.955 -9.728 1.00 88.19 97 VAL A CA 1
ATOM 742 C C . VAL A 1 97 ? -8.690 -4.797 -11.245 1.00 88.19 97 VAL A C 1
ATOM 744 O O . VAL A 1 97 ? -7.927 -4.042 -11.849 1.00 88.19 97 VAL A O 1
ATOM 747 N N . SER A 1 98 ? -9.699 -5.424 -11.856 1.00 86.75 98 SER A N 1
ATOM 748 C CA . SER A 1 98 ? -9.967 -5.304 -13.297 1.00 86.75 98 SER A CA 1
ATOM 749 C C . SER A 1 98 ? -10.233 -3.857 -13.716 1.00 86.75 98 SER A C 1
ATOM 751 O O . SER A 1 98 ? -9.728 -3.406 -14.746 1.00 86.75 98 SER A O 1
ATOM 753 N N . LEU A 1 99 ? -10.976 -3.098 -12.904 1.00 88.69 99 LEU A N 1
ATOM 754 C CA . LEU A 1 99 ? -11.224 -1.675 -13.134 1.00 88.69 99 LEU A CA 1
ATOM 755 C C . LEU A 1 99 ? -9.926 -0.862 -13.096 1.00 88.69 99 LEU A C 1
ATOM 757 O O . LEU A 1 99 ? -9.685 -0.044 -13.984 1.00 88.69 99 LEU A O 1
ATOM 761 N N . VAL A 1 100 ? -9.070 -1.095 -12.099 1.00 87.50 100 VAL A N 1
ATOM 762 C CA . VAL A 1 100 ? -7.782 -0.394 -11.988 1.00 87.50 100 VAL A CA 1
ATOM 763 C C . VAL A 1 100 ? -6.897 -0.692 -13.196 1.00 87.50 100 VAL A C 1
ATOM 765 O O . VAL A 1 100 ? -6.306 0.224 -13.773 1.00 87.50 100 VAL A O 1
ATOM 768 N N . VAL A 1 101 ? -6.825 -1.954 -13.610 1.00 84.12 101 VAL A N 1
ATOM 769 C CA . VAL A 1 101 ? -6.074 -2.380 -14.796 1.00 84.12 101 VAL A CA 1
ATOM 770 C C . VAL A 1 101 ? -6.616 -1.701 -16.050 1.00 84.12 101 VAL A C 1
ATOM 772 O O . VAL A 1 101 ? -5.835 -1.177 -16.849 1.00 84.12 101 VAL A O 1
ATOM 775 N N . TYR A 1 102 ? -7.936 -1.651 -16.217 1.00 85.00 102 TYR A N 1
ATOM 776 C CA . TYR A 1 102 ? -8.566 -0.968 -17.343 1.00 85.00 102 TYR A CA 1
ATOM 777 C C . TYR A 1 102 ? -8.196 0.522 -17.384 1.00 85.00 102 TYR A C 1
ATOM 779 O O . TYR A 1 102 ? -7.771 1.027 -18.426 1.00 85.00 102 TYR A O 1
ATOM 787 N N . ILE A 1 103 ? -8.264 1.217 -16.244 1.00 84.75 103 ILE A N 1
ATOM 788 C CA . ILE A 1 103 ? -7.891 2.638 -16.132 1.00 84.75 103 ILE A CA 1
ATOM 789 C C . ILE A 1 103 ? -6.415 2.848 -16.500 1.00 84.75 103 ILE A C 1
ATOM 791 O O . ILE A 1 103 ? -6.105 3.715 -17.325 1.00 84.75 103 ILE A O 1
ATOM 795 N N . ASN A 1 104 ? -5.521 2.016 -15.955 1.00 83.38 104 ASN A N 1
ATOM 796 C CA . ASN A 1 104 ? -4.083 2.049 -16.250 1.00 83.38 104 ASN A CA 1
ATOM 797 C C . ASN A 1 104 ? -3.790 1.800 -17.735 1.00 83.38 104 ASN A C 1
ATOM 799 O O . ASN A 1 104 ? -2.875 2.396 -18.302 1.00 83.38 104 ASN A O 1
ATOM 803 N N . SER A 1 105 ? -4.593 0.954 -18.377 1.00 79.94 105 SER A N 1
ATOM 804 C CA . SER A 1 105 ? -4.468 0.617 -19.796 1.00 79.94 105 SER A CA 1
ATOM 805 C C . SER A 1 105 ? -4.930 1.747 -20.721 1.00 79.94 105 SER A C 1
ATOM 807 O O . SER A 1 105 ? -4.373 1.914 -21.807 1.00 79.94 105 SER A O 1
ATOM 809 N N . CYS A 1 106 ? -5.918 2.543 -20.302 1.00 80.62 106 CYS A N 1
ATOM 810 C CA . CYS A 1 106 ? -6.495 3.612 -21.119 1.00 80.62 106 CYS A CA 1
ATOM 811 C C . CYS A 1 106 ? -5.620 4.868 -21.179 1.00 80.62 106 CYS A C 1
ATOM 813 O O . CYS A 1 106 ? -5.483 5.478 -22.241 1.00 80.62 106 CYS A O 1
ATOM 815 N N . SER A 1 107 ? -5.066 5.318 -20.049 1.00 80.38 107 SER A N 1
ATOM 816 C CA . SER A 1 107 ? -4.225 6.518 -20.040 1.00 80.38 107 SER A CA 1
ATOM 817 C C . SER A 1 107 ? -3.409 6.684 -18.762 1.00 80.38 107 SER A C 1
ATOM 819 O O . SER A 1 107 ? -3.938 6.740 -17.648 1.00 80.38 107 SER A O 1
ATOM 821 N N . VAL A 1 108 ? -2.110 6.910 -18.952 1.00 77.31 108 VAL A N 1
ATOM 822 C CA . VAL A 1 108 ? -1.153 7.206 -17.878 1.00 77.31 108 VAL A CA 1
ATOM 823 C C . VAL A 1 108 ? -1.487 8.527 -17.167 1.00 77.31 108 VAL A C 1
ATOM 825 O O . VAL A 1 108 ? -1.436 8.603 -15.942 1.00 77.31 108 VAL A O 1
ATOM 828 N N . ASN A 1 109 ? -1.913 9.554 -17.913 1.00 82.62 109 ASN A N 1
ATOM 829 C CA . ASN A 1 109 ? -2.247 10.870 -17.351 1.00 82.62 109 ASN A CA 1
ATOM 830 C C . ASN A 1 109 ? -3.488 10.820 -16.450 1.00 82.62 109 ASN A C 1
ATOM 832 O O . ASN A 1 109 ? -3.515 11.449 -15.392 1.00 82.62 109 ASN A O 1
ATOM 836 N N . TRP A 1 110 ? -4.515 10.068 -16.858 1.00 83.75 110 TRP A N 1
ATOM 837 C CA . TRP A 1 110 ? -5.703 9.855 -16.029 1.00 83.75 110 TRP A CA 1
ATOM 838 C C . TRP A 1 110 ? -5.365 9.067 -14.769 1.00 83.75 110 TRP A C 1
ATOM 840 O O . TRP A 1 110 ? -5.774 9.467 -13.683 1.00 83.75 110 TRP A O 1
ATOM 850 N N . THR A 1 111 ? -4.553 8.017 -14.903 1.00 85.06 111 THR A N 1
ATOM 851 C CA . THR A 1 111 ? -4.062 7.221 -13.772 1.00 85.06 111 THR A CA 1
ATOM 852 C C . THR A 1 111 ? -3.338 8.096 -12.748 1.00 85.06 111 THR A C 1
ATOM 854 O O . THR A 1 111 ? -3.662 8.045 -11.565 1.00 85.06 111 THR A O 1
ATOM 857 N N . ALA A 1 112 ? -2.427 8.969 -13.190 1.00 85.88 112 ALA A N 1
ATOM 858 C CA . ALA A 1 112 ? -1.713 9.887 -12.302 1.00 85.88 112 ALA A CA 1
ATOM 859 C C . ALA A 1 112 ? -2.659 10.861 -11.571 1.00 85.88 112 ALA A C 1
ATOM 861 O O . ALA A 1 112 ? -2.525 11.067 -10.366 1.00 85.88 112 ALA A O 1
ATOM 862 N N . ARG A 1 113 ? -3.657 11.427 -12.267 1.00 89.44 113 ARG A N 1
ATOM 863 C CA . ARG A 1 113 ? -4.663 12.315 -11.648 1.00 89.44 113 ARG A CA 1
ATOM 864 C C . ARG A 1 113 ? -5.527 11.581 -10.623 1.00 89.44 113 ARG A C 1
ATOM 866 O O . ARG A 1 113 ? -5.746 12.100 -9.532 1.00 89.44 113 ARG A O 1
ATOM 873 N N . ILE A 1 114 ? -5.987 10.376 -10.959 1.00 90.00 114 ILE A N 1
ATOM 874 C CA . ILE A 1 114 ? -6.760 9.518 -10.053 1.00 90.00 114 ILE A CA 1
ATOM 875 C C . ILE A 1 114 ? -5.922 9.177 -8.818 1.00 90.00 114 ILE A C 1
ATOM 877 O O . ILE A 1 114 ? -6.417 9.302 -7.704 1.00 90.00 114 ILE A O 1
ATOM 881 N N . GLN A 1 115 ? -4.639 8.851 -8.986 1.00 90.88 115 GLN A N 1
ATOM 882 C CA . GLN A 1 115 ? -3.737 8.555 -7.874 1.00 90.88 115 GLN A CA 1
ATOM 883 C C . GLN A 1 115 ? -3.622 9.719 -6.880 1.00 90.88 115 GLN A C 1
ATOM 885 O O . GLN A 1 115 ? -3.633 9.494 -5.668 1.00 90.88 115 GLN A O 1
ATOM 890 N N . VAL A 1 116 ? -3.550 10.964 -7.365 1.00 91.56 116 VAL A N 1
ATOM 891 C CA . VAL A 1 116 ? -3.527 12.156 -6.498 1.00 91.56 116 VAL A CA 1
ATOM 892 C C . VAL A 1 116 ? -4.825 12.270 -5.699 1.00 91.56 116 VAL A C 1
ATOM 894 O O . VAL A 1 116 ? -4.780 12.454 -4.485 1.00 91.56 116 VAL A O 1
ATOM 897 N N . ILE A 1 117 ? -5.978 12.088 -6.348 1.00 92.94 117 ILE A N 1
ATOM 898 C CA . ILE A 1 117 ? -7.290 12.126 -5.683 1.00 92.94 117 ILE A CA 1
ATOM 899 C C . ILE A 1 117 ? -7.398 11.022 -4.618 1.00 92.94 117 ILE A C 1
ATOM 901 O O . ILE A 1 117 ? -7.773 11.294 -3.479 1.00 92.94 117 ILE A O 1
ATOM 905 N N . LEU A 1 118 ? -7.003 9.788 -4.946 1.00 92.88 118 LEU A N 1
ATOM 906 C CA . LEU A 1 118 ? -7.007 8.661 -4.005 1.00 92.88 118 LEU A CA 1
ATOM 907 C C . LEU A 1 118 ? -6.046 8.886 -2.828 1.00 92.88 118 LEU A C 1
ATOM 909 O O . LEU A 1 118 ? -6.325 8.464 -1.707 1.00 92.88 118 LEU A O 1
ATOM 913 N N . THR A 1 119 ? -4.939 9.596 -3.052 1.00 91.94 119 THR A N 1
ATOM 914 C CA . THR A 1 119 ? -4.010 9.985 -1.981 1.00 91.94 119 THR A CA 1
ATOM 915 C C . THR A 1 119 ? -4.652 10.988 -1.024 1.00 91.94 119 THR A C 1
ATOM 917 O O . THR A 1 119 ? -4.508 10.843 0.188 1.00 91.94 119 THR A O 1
ATOM 920 N N . ILE A 1 120 ? -5.418 11.959 -1.533 1.00 92.69 120 ILE A N 1
ATOM 921 C CA . ILE A 1 120 ? -6.181 12.892 -0.689 1.00 92.69 120 ILE A CA 1
ATOM 922 C C . ILE A 1 120 ? -7.190 12.122 0.172 1.00 92.69 120 ILE A C 1
ATOM 924 O O . ILE A 1 120 ? -7.243 12.336 1.381 1.00 92.69 120 ILE A O 1
ATOM 928 N N . PHE A 1 121 ? -7.934 11.174 -0.409 1.00 91.81 121 PHE A N 1
ATOM 929 C CA . PHE A 1 121 ? -8.868 10.335 0.353 1.00 91.81 121 PHE A CA 1
ATOM 930 C C . PHE A 1 121 ? -8.180 9.486 1.424 1.00 91.81 121 PHE A C 1
ATOM 932 O O . PHE A 1 121 ? -8.695 9.384 2.535 1.00 91.81 121 PHE A O 1
ATOM 939 N N . LYS A 1 122 ? -6.990 8.944 1.140 1.00 91.50 122 LYS A N 1
ATOM 940 C CA . LYS A 1 122 ? -6.174 8.233 2.136 1.00 91.50 122 LYS A CA 1
ATOM 941 C C . LYS A 1 122 ? -5.810 9.138 3.318 1.00 91.50 122 LYS A C 1
ATOM 943 O O . LYS A 1 122 ? -5.960 8.727 4.466 1.00 91.50 122 LYS A O 1
ATOM 948 N N . LEU A 1 123 ? -5.360 10.366 3.054 1.00 93.38 123 LEU A N 1
ATOM 949 C CA . LEU A 1 123 ? -5.013 11.321 4.111 1.00 93.38 123 LEU A CA 1
ATOM 950 C C . LEU A 1 123 ? -6.240 11.760 4.919 1.00 93.38 123 LEU A C 1
ATOM 952 O O . LEU A 1 123 ? -6.144 11.897 6.136 1.00 93.38 123 LEU A O 1
ATOM 956 N N . LEU A 1 124 ? -7.398 11.918 4.271 1.00 92.81 124 LEU A N 1
ATOM 957 C CA . LEU A 1 124 ? -8.662 12.192 4.958 1.00 92.81 124 LEU A CA 1
ATOM 958 C C . LEU A 1 124 ? -9.073 11.036 5.877 1.00 92.81 124 LEU A C 1
ATOM 960 O O . LEU A 1 124 ? -9.451 11.290 7.016 1.00 92.81 124 LEU A O 1
ATOM 964 N N . ALA A 1 125 ? -8.944 9.781 5.430 1.00 91.38 125 ALA A N 1
ATOM 965 C CA . ALA A 1 125 ? -9.224 8.606 6.261 1.00 91.38 125 ALA A CA 1
ATOM 966 C C . ALA A 1 125 ? -8.351 8.586 7.524 1.00 91.38 125 ALA A C 1
ATOM 968 O O . ALA A 1 125 ? -8.850 8.406 8.630 1.00 91.38 125 ALA A O 1
ATOM 969 N N . ILE A 1 126 ? -7.047 8.827 7.356 1.00 93.38 126 ILE A N 1
ATOM 970 C CA . ILE A 1 126 ? -6.091 8.900 8.466 1.00 93.38 126 ILE A CA 1
ATOM 971 C C . ILE A 1 126 ? -6.451 10.057 9.410 1.00 93.38 126 ILE A C 1
ATOM 973 O O . ILE A 1 126 ? -6.450 9.879 10.625 1.00 93.38 126 ILE A O 1
ATOM 977 N N . GLY A 1 127 ? -6.818 11.223 8.872 1.00 93.69 127 GLY A N 1
ATOM 978 C CA . GLY A 1 127 ? -7.261 12.370 9.666 1.00 93.69 127 GLY A CA 1
ATOM 979 C C . GLY A 1 127 ? -8.513 12.079 10.500 1.00 93.69 127 GLY A C 1
ATOM 980 O O . GLY A 1 127 ? -8.557 12.449 11.672 1.00 93.69 127 GLY A O 1
ATOM 981 N N . LEU A 1 128 ? -9.489 11.362 9.933 1.00 92.50 128 LEU A N 1
ATOM 982 C CA . LEU A 1 128 ? -10.708 10.936 10.633 1.00 92.50 128 LEU A CA 1
ATOM 983 C C . LEU A 1 128 ? -10.449 9.934 11.764 1.00 92.50 128 LEU A C 1
ATOM 985 O O . LEU A 1 128 ? -11.298 9.793 12.633 1.00 92.50 128 LEU A O 1
ATOM 989 N N . ILE A 1 129 ? -9.298 9.260 11.777 1.00 93.31 129 ILE A N 1
ATOM 990 C CA . ILE A 1 129 ? -8.895 8.374 12.876 1.00 93.31 129 ILE A CA 1
ATOM 991 C C . ILE A 1 129 ? -8.091 9.154 13.921 1.00 93.31 129 ILE A C 1
ATOM 993 O O . ILE A 1 129 ? -8.396 9.107 15.112 1.00 93.31 129 ILE A O 1
ATOM 997 N N . ILE A 1 130 ? -7.083 9.914 13.478 1.00 95.56 130 ILE A N 1
ATOM 998 C CA . ILE A 1 130 ? -6.175 10.637 14.377 1.00 95.56 130 ILE A CA 1
ATOM 999 C C . ILE A 1 130 ? -6.928 11.696 15.187 1.00 95.56 130 ILE A C 1
ATOM 1001 O O . ILE A 1 130 ? -6.735 11.775 16.396 1.00 95.56 130 ILE A O 1
ATOM 1005 N N . VAL A 1 131 ? -7.780 12.514 14.559 1.00 94.88 131 VAL A N 1
ATOM 1006 C CA . VAL A 1 131 ? -8.418 13.648 15.251 1.00 94.88 131 VAL A CA 1
ATOM 1007 C C . VAL A 1 131 ? -9.305 13.183 16.417 1.00 94.88 131 VAL A C 1
ATOM 1009 O O . VAL A 1 131 ? -9.045 13.626 17.538 1.00 94.88 131 VAL A O 1
ATOM 1012 N N . PRO A 1 132 ? -10.274 12.261 16.238 1.00 93.31 132 PRO A N 1
ATOM 1013 C CA . PRO A 1 132 ? -11.077 11.761 17.355 1.00 93.31 132 PRO A CA 1
ATOM 1014 C C . PRO A 1 132 ? -10.248 11.014 18.401 1.00 93.31 132 PRO A C 1
ATOM 1016 O O . PRO A 1 132 ? -10.486 11.184 19.594 1.00 93.31 132 PRO A O 1
ATOM 1019 N N . GLY A 1 133 ? -9.246 10.232 17.983 1.00 93.44 133 GLY A N 1
ATOM 1020 C CA . GLY A 1 133 ? -8.383 9.503 18.915 1.00 93.44 133 GLY A CA 1
ATOM 1021 C C . GLY A 1 133 ? -7.561 10.428 19.815 1.00 93.44 133 GLY A C 1
ATOM 1022 O O . GLY A 1 133 ? -7.431 10.166 21.011 1.00 93.44 133 GLY A O 1
ATOM 1023 N N . MET A 1 134 ? -7.064 11.544 19.270 1.00 94.69 134 MET A N 1
ATOM 1024 C CA . MET A 1 134 ? -6.350 12.571 20.035 1.00 94.69 134 MET A CA 1
ATOM 1025 C C . MET A 1 134 ? -7.286 13.392 20.930 1.00 94.69 134 MET A C 1
ATOM 1027 O O . MET A 1 134 ? -6.897 13.746 22.042 1.00 94.69 134 MET A O 1
ATOM 1031 N N . MET A 1 135 ? -8.519 13.666 20.490 1.00 93.88 135 MET A N 1
ATOM 1032 C CA . MET A 1 135 ? -9.538 14.294 21.342 1.00 93.88 135 MET A CA 1
ATOM 1033 C C . MET A 1 135 ? -9.875 13.393 22.537 1.00 93.88 135 MET A C 1
ATOM 1035 O O . MET A 1 135 ? -9.800 13.849 23.676 1.00 93.88 135 MET A O 1
ATOM 1039 N N . ALA A 1 136 ? -10.113 12.099 22.306 1.00 92.38 136 ALA A N 1
ATOM 1040 C CA . ALA A 1 136 ? -10.351 11.117 23.365 1.00 92.38 136 ALA A CA 1
ATOM 1041 C C . ALA A 1 136 ? -9.163 10.999 24.339 1.00 92.38 136 ALA A C 1
ATOM 1043 O O . ALA A 1 136 ? -9.356 10.897 25.551 1.00 92.38 136 ALA A O 1
ATOM 1044 N N . LEU A 1 137 ? -7.927 11.081 23.833 1.00 92.75 137 LEU A N 1
ATOM 1045 C CA . LEU A 1 137 ? -6.734 11.124 24.679 1.00 92.75 137 LEU A CA 1
ATOM 1046 C C . LEU A 1 137 ? -6.698 12.390 25.549 1.00 92.75 137 LEU A C 1
ATOM 1048 O O . LEU A 1 137 ? -6.367 12.313 26.731 1.00 92.75 137 LEU A O 1
ATOM 1052 N N . SER A 1 138 ? -7.074 13.547 24.992 1.00 92.06 138 SER A N 1
ATOM 1053 C CA . SER A 1 138 ? -7.133 14.816 25.734 1.00 92.06 138 SER A CA 1
ATOM 1054 C C . SER A 1 138 ? -8.229 14.853 26.806 1.00 92.06 138 SER A C 1
ATOM 1056 O O . SER A 1 138 ? -8.073 15.541 27.810 1.00 92.06 138 SER A O 1
ATOM 1058 N N . GLU A 1 139 ? -9.291 14.057 26.643 1.00 92.19 139 GLU A N 1
ATOM 1059 C CA . GLU A 1 139 ? -10.325 13.821 27.664 1.00 92.19 139 GLU A CA 1
ATOM 1060 C C . GLU A 1 139 ? -9.833 12.931 28.823 1.00 92.19 139 GLU A C 1
ATOM 1062 O O . GLU A 1 139 ? -10.551 12.742 29.803 1.00 92.19 139 GLU A O 1
ATOM 1067 N N . GLY A 1 140 ? -8.613 12.389 28.737 1.00 89.50 140 GLY A N 1
ATOM 1068 C CA . GLY A 1 140 ? -7.990 11.581 29.786 1.00 89.50 140 GLY A CA 1
ATOM 1069 C C . GLY A 1 140 ? -8.162 10.069 29.625 1.00 89.50 140 GLY A C 1
ATOM 1070 O O . GLY A 1 140 ? -7.765 9.327 30.527 1.00 89.50 140 GLY A O 1
ATOM 1071 N N . ARG A 1 141 ? -8.692 9.583 28.490 1.00 89.38 141 ARG A N 1
ATOM 1072 C CA . ARG A 1 141 ? -8.852 8.141 28.219 1.00 89.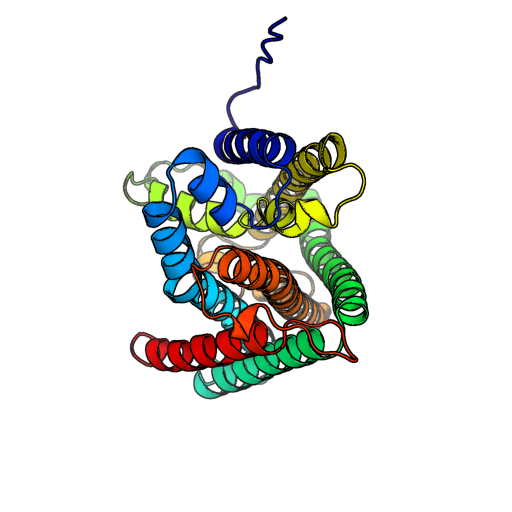38 141 ARG A CA 1
ATOM 1073 C C . ARG A 1 141 ? -7.497 7.477 27.980 1.00 89.38 141 ARG A C 1
ATOM 1075 O O . ARG A 1 141 ? -7.014 7.373 26.856 1.00 89.38 141 ARG A O 1
ATOM 1082 N N . THR A 1 142 ? -6.860 7.065 29.072 1.00 89.44 142 THR A N 1
ATOM 1083 C CA . THR A 1 142 ? -5.491 6.521 29.084 1.00 89.44 142 THR A CA 1
ATOM 1084 C C . THR A 1 142 ? -5.396 5.124 29.694 1.00 89.44 142 THR A C 1
ATOM 1086 O O . THR A 1 142 ? -4.301 4.597 29.871 1.00 89.44 142 THR A O 1
ATOM 1089 N N . GLU A 1 143 ? -6.539 4.507 29.994 1.00 87.94 143 GLU A N 1
ATOM 1090 C CA . GLU A 1 143 ? -6.650 3.222 30.695 1.00 87.94 143 GLU A CA 1
ATOM 1091 C C . GLU A 1 143 ? -5.860 2.112 29.988 1.00 87.94 143 GLU A C 1
ATOM 1093 O O . GLU A 1 143 ? -5.070 1.409 30.617 1.00 87.94 143 GLU A O 1
ATOM 1098 N N . ASN A 1 144 ? -5.961 2.048 28.658 1.00 86.81 144 ASN A N 1
ATOM 1099 C CA . ASN A 1 144 ? -5.269 1.057 27.831 1.00 86.81 144 ASN A CA 1
ATOM 1100 C C . ASN A 1 144 ? -3.735 1.208 27.815 1.00 86.81 144 ASN A C 1
ATOM 1102 O O . ASN A 1 144 ? -3.038 0.284 27.403 1.00 86.81 144 ASN A O 1
ATOM 1106 N N . PHE A 1 145 ? -3.181 2.340 28.271 1.00 86.25 145 PHE A N 1
ATOM 1107 C CA . PHE A 1 145 ? -1.730 2.571 28.297 1.00 86.25 145 PHE A CA 1
ATOM 1108 C C . PHE A 1 145 ? -1.071 2.221 29.637 1.00 86.25 145 PHE A C 1
ATOM 1110 O O . PHE A 1 145 ? 0.156 2.148 29.702 1.00 86.25 145 PHE A O 1
ATOM 1117 N N . GLN A 1 146 ? -1.843 1.993 30.706 1.00 81.88 146 GLN A N 1
ATOM 1118 C CA . GLN A 1 146 ? -1.295 1.867 32.065 1.00 81.88 146 GLN A CA 1
ATOM 1119 C C . GLN A 1 146 ? -0.384 0.638 32.253 1.00 81.88 146 GLN A C 1
ATOM 1121 O O . GLN A 1 146 ? 0.554 0.706 33.041 1.00 81.88 146 GLN A O 1
ATOM 1126 N N . ASN A 1 147 ? -0.592 -0.437 31.480 1.00 80.62 147 ASN A N 1
ATOM 1127 C CA . ASN A 1 147 ? 0.223 -1.664 31.503 1.00 80.62 147 ASN A CA 1
ATOM 1128 C C . ASN A 1 147 ? 0.831 -2.008 30.128 1.00 80.62 147 ASN A C 1
ATOM 1130 O O . ASN A 1 147 ? 1.036 -3.174 29.800 1.00 80.62 147 ASN A O 1
ATOM 1134 N N . ALA A 1 148 ? 1.134 -0.998 29.306 1.00 79.88 148 ALA A N 1
ATOM 1135 C CA . ALA A 1 148 ? 1.544 -1.195 27.909 1.00 79.88 148 ALA A CA 1
ATOM 1136 C C . ALA A 1 148 ? 2.869 -1.967 27.709 1.00 79.88 148 ALA A C 1
ATOM 1138 O O . ALA A 1 148 ? 3.136 -2.444 26.609 1.00 79.88 148 ALA A O 1
ATOM 1139 N N . PHE A 1 149 ? 3.704 -2.090 28.746 1.00 83.25 149 PHE A N 1
ATOM 1140 C CA . PHE A 1 149 ? 5.025 -2.730 28.679 1.00 83.25 149 PHE A CA 1
ATOM 1141 C C . PHE A 1 149 ? 5.115 -4.041 29.474 1.00 83.25 149 PHE A C 1
ATOM 1143 O O . PHE A 1 149 ? 6.207 -4.423 29.906 1.00 83.25 149 PHE A O 1
ATOM 1150 N N . ASP A 1 150 ? 3.993 -4.737 29.689 1.00 79.25 150 ASP A N 1
ATOM 1151 C CA . ASP A 1 150 ? 4.028 -6.033 30.371 1.00 79.25 150 ASP A CA 1
ATOM 1152 C C . ASP A 1 150 ? 4.864 -7.050 29.572 1.00 79.25 150 ASP A C 1
ATOM 1154 O O . ASP A 1 150 ? 4.495 -7.530 28.495 1.00 79.25 150 ASP A O 1
ATOM 1158 N N . SER A 1 151 ? 6.036 -7.366 30.123 1.00 66.81 151 SER A N 1
ATOM 1159 C CA . SER A 1 151 ? 7.072 -8.175 29.481 1.00 66.81 151 SER A CA 1
ATOM 1160 C C . SER A 1 151 ? 6.711 -9.660 29.414 1.00 66.81 151 SER A C 1
ATOM 1162 O O . SER A 1 151 ? 7.350 -10.405 28.675 1.00 66.81 151 SER A O 1
ATOM 1164 N N . ASN A 1 152 ? 5.666 -10.094 30.127 1.00 70.12 152 ASN A N 1
ATOM 1165 C CA . ASN A 1 152 ? 5.225 -11.491 30.155 1.00 70.12 152 ASN A CA 1
ATOM 1166 C C . ASN A 1 152 ? 4.659 -11.981 28.810 1.00 70.12 152 ASN A C 1
ATOM 1168 O O . ASN A 1 152 ? 4.591 -13.185 28.569 1.00 70.12 152 ASN A O 1
ATOM 1172 N N . THR A 1 153 ? 4.272 -11.062 27.922 1.00 67.19 153 THR A N 1
ATOM 1173 C CA . THR A 1 153 ? 3.730 -11.372 26.586 1.00 67.19 153 THR A CA 1
ATOM 1174 C C . THR A 1 153 ? 4.789 -11.365 25.479 1.00 67.19 153 THR A C 1
ATOM 1176 O O . THR A 1 153 ? 4.523 -11.826 24.364 1.00 67.19 153 THR A O 1
ATOM 1179 N N . ILE A 1 154 ? 5.995 -10.863 25.775 1.00 72.56 154 ILE A N 1
ATOM 1180 C CA . ILE A 1 154 ? 7.076 -10.697 24.804 1.00 72.56 154 ILE A CA 1
ATOM 1181 C C . ILE A 1 154 ? 7.861 -12.002 24.715 1.00 72.56 154 ILE A C 1
ATOM 1183 O O . ILE A 1 154 ? 8.772 -12.269 25.498 1.00 72.56 154 ILE A O 1
ATOM 1187 N N . THR A 1 155 ? 7.519 -12.819 23.726 1.00 78.19 155 THR A N 1
ATOM 1188 C CA . THR A 1 155 ? 8.262 -14.035 23.403 1.00 78.19 155 THR A CA 1
ATOM 1189 C C . THR A 1 155 ? 9.153 -13.806 22.178 1.00 78.19 155 THR A C 1
ATOM 1191 O O . THR A 1 155 ? 8.785 -13.109 21.228 1.00 78.19 155 THR A O 1
ATOM 1194 N N . LEU A 1 156 ? 10.373 -14.357 22.210 1.00 81.62 156 LEU A N 1
ATOM 1195 C CA . LEU A 1 156 ? 11.417 -14.088 21.208 1.00 81.62 156 LEU A CA 1
ATOM 1196 C C . LEU A 1 156 ? 11.026 -14.540 19.785 1.00 81.62 156 LEU A C 1
ATOM 1198 O O . LEU A 1 156 ? 11.542 -14.016 18.804 1.00 81.62 156 LEU A O 1
ATOM 1202 N N . ASP A 1 157 ? 10.099 -15.490 19.676 1.00 81.94 157 ASP A N 1
ATOM 1203 C CA . ASP A 1 157 ? 9.518 -16.021 18.438 1.00 81.94 157 ASP A CA 1
ATOM 1204 C C . ASP A 1 157 ? 8.496 -15.076 17.784 1.00 81.94 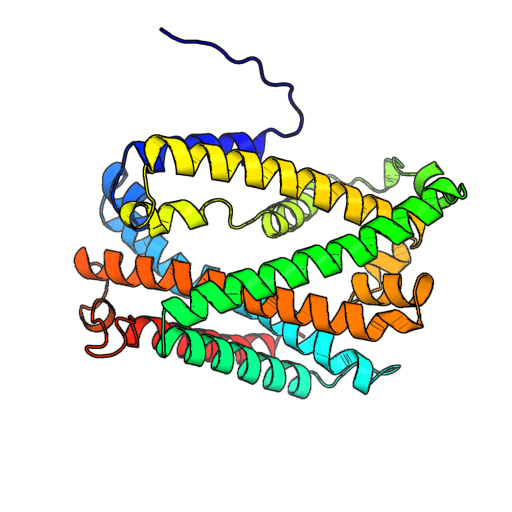157 ASP A C 1
ATOM 1206 O O . ASP A 1 157 ? 8.332 -15.092 16.564 1.00 81.94 157 ASP A O 1
ATOM 1210 N N . ARG A 1 158 ? 7.831 -14.215 18.565 1.00 82.94 158 ARG A N 1
ATOM 1211 C CA . ARG A 1 158 ? 6.811 -13.279 18.060 1.00 82.94 158 ARG A CA 1
ATOM 1212 C C . ARG A 1 158 ? 7.402 -11.983 17.523 1.00 82.94 158 ARG A C 1
ATOM 1214 O O . ARG A 1 158 ? 6.811 -11.361 16.642 1.00 82.94 158 ARG A O 1
ATOM 1221 N N . ILE A 1 159 ? 8.578 -11.592 18.014 1.00 86.38 159 ILE A N 1
ATOM 1222 C CA . ILE A 1 159 ? 9.252 -10.354 17.602 1.00 86.38 159 ILE A CA 1
ATOM 1223 C C . ILE A 1 159 ? 9.514 -10.333 16.080 1.00 86.38 159 ILE A C 1
ATOM 1225 O O . ILE A 1 159 ? 9.115 -9.357 15.442 1.00 86.38 159 ILE A O 1
ATOM 1229 N N . PRO A 1 160 ? 10.088 -11.378 15.443 1.00 88.75 160 PRO A N 1
ATOM 1230 C CA . PRO A 1 160 ? 10.308 -11.382 13.994 1.00 88.75 160 PRO A CA 1
ATOM 1231 C C . PRO A 1 160 ? 9.023 -11.247 13.168 1.00 88.75 160 PRO A C 1
ATOM 1233 O O . PRO A 1 160 ? 9.015 -10.542 12.161 1.00 88.75 160 PRO A O 1
ATOM 1236 N N . LEU A 1 161 ? 7.929 -11.883 13.600 1.00 86.25 161 LEU A N 1
ATOM 1237 C CA . LEU A 1 161 ? 6.629 -11.799 12.926 1.00 86.25 161 LEU A CA 1
ATOM 1238 C C . LEU A 1 161 ? 6.036 -10.387 13.022 1.00 86.25 161 LEU A C 1
ATOM 1240 O O . LEU A 1 161 ? 5.514 -9.870 12.036 1.00 86.25 161 LEU A O 1
ATOM 1244 N N . ALA A 1 162 ? 6.174 -9.732 14.178 1.00 87.12 162 ALA A N 1
ATOM 1245 C CA . ALA A 1 162 ? 5.765 -8.341 14.351 1.00 87.12 162 ALA A CA 1
ATOM 1246 C C . ALA A 1 162 ? 6.573 -7.395 13.445 1.00 87.12 162 ALA A C 1
ATOM 1248 O O . ALA A 1 162 ? 5.993 -6.525 12.794 1.00 87.12 162 ALA A O 1
ATOM 1249 N N . PHE A 1 163 ? 7.892 -7.603 13.337 1.00 87.38 163 PHE A N 1
ATOM 1250 C CA . PHE A 1 163 ? 8.734 -6.855 12.399 1.00 87.38 163 PHE A CA 1
ATOM 1251 C C . PHE A 1 163 ? 8.324 -7.088 10.946 1.00 87.38 163 PHE A C 1
ATOM 1253 O O . PHE A 1 163 ? 8.250 -6.126 10.189 1.00 87.38 163 PHE A O 1
ATOM 1260 N N . TYR A 1 164 ? 8.013 -8.326 10.557 1.00 86.81 164 TYR A N 1
ATOM 1261 C CA . TYR A 1 164 ? 7.561 -8.638 9.202 1.00 86.81 164 TYR A CA 1
ATOM 1262 C C . TYR A 1 164 ? 6.284 -7.867 8.834 1.00 86.81 164 TYR A C 1
ATOM 1264 O O . TYR A 1 164 ? 6.242 -7.193 7.803 1.00 86.81 164 TYR A O 1
ATOM 1272 N N . SER A 1 165 ? 5.276 -7.892 9.710 1.00 85.50 165 SER A N 1
ATOM 1273 C CA . SER A 1 165 ? 4.032 -7.134 9.523 1.00 85.50 165 SER A CA 1
ATOM 1274 C C . SER A 1 165 ? 4.266 -5.621 9.515 1.00 85.50 165 SER A C 1
ATOM 1276 O O . SER A 1 165 ? 3.674 -4.907 8.705 1.00 85.50 165 SER A O 1
ATOM 1278 N N . GLY A 1 166 ? 5.163 -5.124 10.373 1.00 88.31 166 GLY A N 1
ATOM 1279 C CA . GLY A 1 166 ? 5.568 -3.719 10.390 1.00 88.31 166 GLY A CA 1
ATOM 1280 C C . GLY A 1 166 ? 6.219 -3.292 9.074 1.00 88.31 166 GLY A C 1
ATOM 1281 O O . GLY A 1 166 ? 5.759 -2.346 8.443 1.00 88.31 166 GLY A O 1
ATOM 1282 N N . MET A 1 167 ? 7.226 -4.032 8.606 1.00 86.25 167 MET A N 1
ATOM 1283 C CA . MET A 1 167 ? 7.927 -3.755 7.344 1.00 86.25 167 MET A CA 1
ATOM 1284 C C . MET A 1 167 ? 6.994 -3.816 6.132 1.00 86.25 167 MET A C 1
ATOM 1286 O O . MET A 1 167 ? 7.159 -3.057 5.177 1.00 86.25 167 MET A O 1
ATOM 1290 N N . PHE A 1 168 ? 5.982 -4.689 6.157 1.00 86.06 168 PHE A N 1
ATOM 1291 C CA . PHE A 1 168 ? 4.955 -4.701 5.119 1.00 86.06 168 PHE A CA 1
ATOM 1292 C C . PHE A 1 168 ? 4.200 -3.364 5.052 1.00 86.06 168 PHE A C 1
ATOM 1294 O O . PHE A 1 168 ? 4.003 -2.836 3.957 1.00 86.06 168 PHE A O 1
ATOM 1301 N N . ALA A 1 169 ? 3.839 -2.774 6.197 1.00 87.25 169 ALA A N 1
ATOM 1302 C CA . ALA A 1 169 ? 3.115 -1.502 6.250 1.00 87.25 169 ALA A CA 1
ATOM 1303 C C . ALA A 1 169 ? 3.928 -0.311 5.709 1.00 87.25 169 ALA A C 1
ATOM 1305 O O . ALA A 1 169 ? 3.344 0.624 5.152 1.00 87.25 169 ALA A O 1
ATOM 1306 N N . TYR A 1 170 ? 5.256 -0.340 5.852 1.00 85.31 170 TYR A N 1
ATOM 1307 C CA . TYR A 1 170 ? 6.167 0.684 5.321 1.00 85.31 170 TYR A CA 1
ATOM 1308 C C . TYR A 1 170 ? 6.680 0.388 3.902 1.00 85.31 170 TYR A C 1
ATOM 1310 O O . TYR A 1 170 ? 7.397 1.195 3.302 1.00 85.31 170 TYR A O 1
ATOM 1318 N N . SER A 1 171 ? 6.306 -0.752 3.321 1.00 83.50 171 SER A N 1
ATOM 1319 C CA . SER A 1 171 ? 6.741 -1.138 1.982 1.00 83.50 171 SER A CA 1
ATOM 1320 C C . SER A 1 171 ? 6.312 -0.119 0.919 1.00 83.50 171 SER A C 1
ATOM 1322 O O . SER A 1 171 ? 5.181 0.364 0.894 1.00 83.50 171 SER A O 1
ATOM 1324 N N . GLY A 1 172 ? 7.224 0.172 -0.013 1.00 81.12 172 GLY A N 1
ATOM 1325 C CA . GLY A 1 172 ? 6.955 0.999 -1.192 1.00 81.12 172 GLY A CA 1
ATOM 1326 C C . GLY A 1 172 ? 7.821 2.248 -1.331 1.00 81.12 172 GLY A C 1
ATOM 1327 O O . GLY A 1 172 ? 7.806 2.883 -2.384 1.00 81.12 172 GLY A O 1
ATOM 1328 N N . TRP A 1 173 ? 8.657 2.566 -0.345 1.00 81.38 173 TRP A N 1
ATOM 1329 C CA . TRP A 1 173 ? 9.645 3.650 -0.445 1.00 81.38 173 TRP A CA 1
ATOM 1330 C C . TRP A 1 173 ? 10.584 3.497 -1.660 1.00 81.38 173 TRP A C 1
ATOM 1332 O O . TRP A 1 173 ? 11.037 4.476 -2.247 1.00 81.38 173 TRP A O 1
ATOM 1342 N N . PHE A 1 174 ? 10.818 2.264 -2.117 1.00 80.12 174 PHE A N 1
ATOM 1343 C CA . PHE A 1 174 ? 11.656 1.960 -3.277 1.00 80.12 174 PHE A CA 1
ATOM 1344 C C . PHE A 1 174 ? 10.975 2.248 -4.632 1.00 80.12 174 PHE A C 1
ATOM 1346 O O . PHE A 1 174 ? 11.653 2.208 -5.659 1.00 80.12 174 PHE A O 1
ATOM 1353 N N . TYR A 1 175 ? 9.675 2.581 -4.676 1.00 81.19 175 TYR A N 1
ATOM 1354 C CA . TYR A 1 175 ? 8.942 2.789 -5.935 1.00 81.19 175 TYR A CA 1
ATOM 1355 C C . TYR A 1 175 ? 9.453 3.951 -6.794 1.00 81.19 175 TYR A C 1
ATOM 1357 O O . TYR A 1 175 ? 9.355 3.909 -8.021 1.00 81.19 175 TYR A O 1
ATOM 1365 N N . MET A 1 176 ? 10.038 4.973 -6.173 1.00 77.62 176 MET A N 1
ATOM 1366 C CA . MET A 1 176 ? 10.563 6.133 -6.904 1.00 77.62 176 MET A CA 1
ATOM 1367 C C . MET A 1 176 ? 11.727 5.749 -7.828 1.00 77.62 176 MET A C 1
ATOM 1369 O O . MET A 1 176 ? 11.911 6.352 -8.880 1.00 77.62 176 MET A O 1
ATOM 1373 N N . ASN A 1 177 ? 12.454 4.686 -7.479 1.00 82.00 177 ASN A N 1
ATOM 1374 C CA . ASN A 1 177 ? 13.632 4.218 -8.204 1.00 82.00 177 ASN A CA 1
ATOM 1375 C C . ASN A 1 177 ? 13.309 3.429 -9.485 1.00 82.00 177 ASN A C 1
ATOM 1377 O O . ASN A 1 177 ? 14.197 3.164 -10.294 1.00 82.00 177 ASN A O 1
ATOM 1381 N N . PHE A 1 178 ? 12.049 3.038 -9.703 1.00 79.94 178 PHE A N 1
ATOM 1382 C CA . PHE A 1 178 ? 11.655 2.405 -10.970 1.00 79.94 178 PHE A CA 1
ATOM 1383 C C . PHE A 1 178 ? 11.376 3.415 -12.072 1.00 79.94 178 PHE A C 1
ATOM 1385 O O . PHE A 1 178 ? 11.406 3.042 -13.241 1.00 79.94 178 PHE A O 1
ATOM 1392 N N . VAL A 1 179 ? 11.107 4.664 -11.696 1.00 77.50 179 VAL A N 1
ATOM 1393 C CA . VAL A 1 179 ? 10.733 5.758 -12.599 1.00 77.50 179 VAL A CA 1
ATOM 1394 C C . VAL A 1 179 ? 11.763 6.883 -12.571 1.00 77.50 179 VAL A C 1
ATOM 1396 O O . VAL A 1 179 ? 11.447 8.033 -12.854 1.00 77.50 179 VAL A O 1
ATOM 1399 N N . THR A 1 180 ? 13.013 6.549 -12.248 1.00 79.62 180 THR A N 1
ATOM 1400 C CA . THR A 1 180 ? 14.133 7.493 -12.155 1.00 79.62 180 THR A CA 1
ATOM 1401 C C . THR A 1 180 ? 14.301 8.336 -13.422 1.00 79.62 180 THR A C 1
ATOM 1403 O O . THR A 1 180 ? 14.573 9.528 -13.313 1.00 79.62 180 THR A O 1
ATOM 1406 N N . GLU A 1 181 ? 14.088 7.761 -14.613 1.00 77.81 181 GLU A N 1
ATOM 1407 C CA . GLU A 1 181 ? 14.190 8.486 -15.894 1.00 77.81 181 GLU A CA 1
ATOM 1408 C C . GLU A 1 181 ? 13.047 9.496 -16.118 1.00 77.81 181 GLU A C 1
ATOM 1410 O O . GLU A 1 181 ? 13.194 10.416 -16.919 1.00 77.81 181 GLU A O 1
ATOM 1415 N N . GLU A 1 182 ? 11.919 9.355 -15.412 1.00 78.81 182 GLU A N 1
ATOM 1416 C CA . GLU A 1 182 ? 10.750 10.244 -15.512 1.00 78.81 182 GLU A CA 1
ATOM 1417 C C . GLU A 1 182 ? 10.784 11.379 -14.462 1.00 78.81 182 GLU A C 1
ATOM 1419 O O . GLU A 1 182 ? 9.988 12.318 -14.526 1.00 78.81 182 GLU A O 1
ATOM 1424 N N . ILE A 1 183 ? 11.699 11.320 -13.486 1.00 81.81 183 ILE A N 1
ATOM 1425 C CA . ILE A 1 183 ? 11.802 12.291 -12.388 1.00 81.81 183 ILE A CA 1
ATOM 1426 C C . ILE A 1 183 ? 12.693 13.471 -12.795 1.00 81.81 183 ILE A C 1
ATOM 1428 O O . ILE A 1 183 ? 13.845 13.311 -13.188 1.00 81.81 183 ILE A O 1
ATOM 1432 N N . ILE A 1 184 ? 12.190 14.694 -12.612 1.00 86.12 184 ILE A N 1
ATOM 1433 C CA . ILE A 1 184 ? 12.985 15.921 -12.768 1.00 86.12 184 ILE A CA 1
ATOM 1434 C C . ILE A 1 184 ? 14.037 15.966 -11.651 1.00 86.12 184 ILE A C 1
ATOM 1436 O O . ILE A 1 184 ? 13.674 15.881 -10.481 1.00 86.12 184 ILE A O 1
ATOM 1440 N N . ASN A 1 185 ? 15.319 16.150 -11.984 1.00 86.19 185 ASN A N 1
ATOM 1441 C CA . ASN A 1 185 ? 16.442 16.220 -11.030 1.00 86.19 185 ASN A CA 1
ATOM 1442 C C . ASN A 1 185 ? 16.491 15.039 -10.029 1.00 86.19 185 ASN A C 1
ATOM 1444 O O . ASN A 1 185 ? 16.383 15.257 -8.814 1.00 86.19 185 ASN A O 1
ATOM 1448 N N . PRO A 1 186 ? 16.679 13.793 -10.507 1.00 83.06 186 PRO A N 1
ATOM 1449 C CA . PRO A 1 186 ? 16.596 12.594 -9.671 1.00 83.06 186 PRO A CA 1
ATOM 1450 C C . PRO A 1 186 ? 17.625 12.590 -8.531 1.00 83.06 186 PRO A C 1
ATOM 1452 O O . PRO A 1 186 ? 17.292 12.178 -7.424 1.00 83.06 186 PRO A O 1
ATOM 1455 N N . GLU A 1 187 ? 18.821 13.153 -8.755 1.00 83.19 187 GLU A N 1
ATOM 1456 C CA . GLU A 1 187 ? 19.910 13.245 -7.765 1.00 83.19 187 GLU A CA 1
ATOM 1457 C C . GLU A 1 187 ? 19.510 13.933 -6.458 1.00 83.19 187 GLU A C 1
ATOM 1459 O O . GLU A 1 187 ? 20.005 13.595 -5.386 1.00 83.19 187 GLU A O 1
ATOM 1464 N N . ARG A 1 188 ? 18.602 14.905 -6.542 1.00 84.69 188 ARG A N 1
ATOM 1465 C CA . ARG A 1 188 ? 18.126 15.660 -5.384 1.00 84.69 188 ARG A CA 1
ATOM 1466 C C . ARG A 1 188 ? 16.739 15.206 -4.950 1.00 84.69 188 ARG A C 1
ATOM 1468 O O . ARG A 1 188 ? 16.474 15.103 -3.756 1.00 84.69 188 ARG A O 1
ATOM 1475 N N . ASN A 1 189 ? 15.850 14.956 -5.906 1.00 87.06 189 ASN A N 1
ATOM 1476 C CA . ASN A 1 189 ? 14.441 14.734 -5.608 1.00 87.06 189 ASN A CA 1
ATOM 1477 C C . ASN A 1 189 ? 14.155 13.322 -5.091 1.00 87.06 189 ASN A C 1
ATOM 1479 O O . ASN A 1 189 ? 13.326 13.190 -4.197 1.00 87.06 189 ASN A O 1
ATOM 1483 N N . ILE A 1 190 ? 14.860 12.291 -5.570 1.00 85.31 190 ILE A N 1
ATOM 1484 C CA . ILE A 1 190 ? 14.700 10.918 -5.063 1.00 85.31 190 ILE A CA 1
ATOM 1485 C C . ILE A 1 190 ? 15.072 10.818 -3.576 1.00 85.31 190 ILE A C 1
ATOM 1487 O O . ILE A 1 190 ? 14.211 10.397 -2.798 1.00 85.31 190 ILE A O 1
ATOM 1491 N N . PRO A 1 191 ? 16.279 11.225 -3.124 1.00 83.50 191 PRO A N 1
ATOM 1492 C CA . PRO A 1 191 ? 16.632 11.108 -1.710 1.00 83.50 191 PRO A CA 1
ATOM 1493 C C . PRO A 1 191 ? 15.734 11.967 -0.814 1.00 83.50 191 PRO A C 1
ATOM 1495 O O . PRO A 1 191 ? 15.253 11.483 0.208 1.00 83.50 191 PRO A O 1
ATOM 1498 N N . LEU A 1 192 ? 15.444 13.215 -1.205 1.00 85.00 192 LEU A N 1
ATOM 1499 C CA . LEU A 1 192 ? 14.592 14.100 -0.403 1.00 85.00 192 LEU A CA 1
ATOM 1500 C C . LEU A 1 192 ? 13.168 13.564 -0.263 1.00 85.00 192 LEU A C 1
ATOM 1502 O O . LEU A 1 192 ? 12.616 13.571 0.838 1.00 85.00 192 LEU A O 1
ATOM 1506 N N . ALA A 1 193 ? 12.568 13.092 -1.356 1.00 86.12 193 ALA A N 1
ATOM 1507 C CA . ALA A 1 193 ? 11.221 12.543 -1.314 1.00 86.12 193 ALA A CA 1
ATOM 1508 C C . ALA A 1 193 ? 11.168 11.235 -0.518 1.00 86.12 193 ALA A C 1
ATOM 1510 O O . ALA A 1 193 ? 10.254 11.055 0.281 1.00 86.12 193 ALA A O 1
ATOM 1511 N N . THR A 1 194 ? 12.174 10.369 -0.658 1.00 84.31 194 THR A N 1
ATOM 1512 C CA . THR A 1 194 ? 12.228 9.103 0.085 1.00 84.31 194 THR A CA 1
ATOM 1513 C C . THR A 1 194 ? 12.315 9.359 1.592 1.00 84.31 194 THR A C 1
ATOM 1515 O O . THR A 1 194 ? 11.446 8.904 2.332 1.00 84.31 194 THR A O 1
ATOM 1518 N N . ILE A 1 195 ? 13.278 10.170 2.047 1.00 84.56 195 ILE A N 1
ATOM 1519 C CA . ILE A 1 195 ? 13.467 10.475 3.478 1.00 84.56 195 ILE A CA 1
ATOM 1520 C C . ILE A 1 195 ? 12.247 11.201 4.058 1.00 84.56 195 ILE A C 1
ATOM 1522 O O . ILE A 1 195 ? 11.743 10.826 5.114 1.00 84.56 195 ILE A O 1
ATOM 1526 N N . SER A 1 196 ? 11.739 12.231 3.370 1.00 87.31 196 SER A N 1
ATOM 1527 C CA . SER A 1 196 ? 10.561 12.958 3.862 1.00 87.31 196 SER A CA 1
ATOM 1528 C C . SER A 1 196 ? 9.325 12.063 3.936 1.00 87.31 196 SER A C 1
ATOM 1530 O O . SER A 1 196 ? 8.585 12.148 4.914 1.00 87.31 196 SER A O 1
ATOM 1532 N N . SER A 1 197 ? 9.127 11.164 2.964 1.00 87.94 197 SER A N 1
ATOM 1533 C CA . SER A 1 197 ? 8.010 10.218 2.991 1.00 87.94 197 SER A CA 1
ATOM 1534 C C . SER A 1 197 ? 8.092 9.258 4.179 1.00 87.94 197 SER A C 1
ATOM 1536 O O . SER A 1 197 ? 7.091 9.093 4.870 1.00 87.94 197 SER A O 1
ATOM 1538 N N . LEU A 1 198 ? 9.271 8.701 4.480 1.00 87.62 198 LEU A N 1
ATOM 1539 C CA . LEU A 1 198 ? 9.457 7.770 5.598 1.00 87.62 198 LEU A CA 1
ATOM 1540 C C . LEU A 1 198 ? 9.190 8.436 6.948 1.00 87.62 198 LEU A C 1
ATOM 1542 O O . LEU A 1 198 ? 8.453 7.887 7.768 1.00 87.62 198 LEU A O 1
ATOM 1546 N N . ILE A 1 199 ? 9.701 9.653 7.157 1.00 89.50 199 ILE A N 1
ATOM 1547 C CA . ILE A 1 199 ? 9.468 10.410 8.395 1.00 89.50 199 ILE A CA 1
ATOM 1548 C C . ILE A 1 199 ? 7.975 10.713 8.569 1.00 89.50 199 ILE A C 1
ATOM 1550 O O . ILE A 1 199 ? 7.410 10.461 9.634 1.00 89.50 199 ILE A O 1
ATOM 1554 N N . ILE A 1 200 ? 7.319 11.229 7.524 1.00 91.19 200 ILE A N 1
ATOM 1555 C CA . ILE A 1 200 ? 5.894 11.583 7.576 1.00 91.19 200 ILE A CA 1
ATOM 1556 C C . ILE A 1 200 ? 5.042 10.339 7.846 1.00 91.19 200 ILE A C 1
ATOM 1558 O O . ILE A 1 200 ? 4.178 10.369 8.721 1.00 91.19 200 ILE A O 1
ATOM 1562 N N . VAL A 1 201 ? 5.292 9.240 7.131 1.00 91.62 201 VAL A N 1
ATOM 1563 C CA . VAL A 1 201 ? 4.547 7.984 7.297 1.00 91.62 201 VAL A CA 1
ATOM 1564 C C . VAL A 1 201 ? 4.753 7.410 8.695 1.00 91.62 201 VAL A C 1
ATOM 1566 O O . VAL A 1 201 ? 3.773 7.018 9.322 1.00 91.62 201 VAL A O 1
ATOM 1569 N N . THR A 1 202 ? 5.977 7.446 9.227 1.00 91.19 202 THR A N 1
ATOM 1570 C CA . THR A 1 202 ? 6.269 6.983 10.594 1.00 91.19 202 THR A CA 1
ATOM 1571 C C . THR A 1 202 ? 5.456 7.752 11.628 1.00 91.19 202 THR A C 1
ATOM 1573 O O . THR A 1 202 ? 4.802 7.150 12.478 1.00 91.19 202 THR A O 1
ATOM 1576 N N . ILE A 1 203 ? 5.430 9.084 11.531 1.00 94.38 203 ILE A N 1
ATOM 1577 C CA . ILE A 1 203 ? 4.644 9.927 12.441 1.00 94.38 203 ILE A CA 1
ATOM 1578 C C . ILE A 1 203 ? 3.153 9.593 12.331 1.00 94.38 203 ILE A C 1
ATOM 1580 O O . ILE A 1 203 ? 2.495 9.390 13.350 1.00 94.38 203 ILE A O 1
ATOM 1584 N N . LEU A 1 204 ? 2.614 9.495 11.113 1.00 94.38 204 LEU A N 1
ATOM 1585 C CA . LEU A 1 204 ? 1.198 9.179 10.904 1.00 94.38 204 LEU A CA 1
ATOM 1586 C C . LEU A 1 204 ? 0.832 7.790 11.432 1.00 94.38 204 LEU A C 1
ATOM 1588 O O . LEU A 1 204 ? -0.198 7.642 12.081 1.00 94.38 204 LEU A O 1
ATOM 1592 N N . TYR A 1 205 ? 1.667 6.780 11.195 1.00 93.50 205 TYR A N 1
ATOM 1593 C CA . TYR A 1 205 ? 1.425 5.419 11.672 1.00 93.50 205 TYR A CA 1
ATOM 1594 C C . TYR A 1 205 ? 1.473 5.337 13.196 1.00 93.50 205 TYR A C 1
ATOM 1596 O O . TYR A 1 205 ? 0.621 4.677 13.791 1.00 93.50 205 TYR A O 1
ATOM 1604 N N . LEU A 1 206 ? 2.411 6.037 13.841 1.00 94.50 206 LEU A N 1
ATOM 1605 C CA . LEU A 1 206 ? 2.446 6.133 15.301 1.00 94.50 206 LEU A CA 1
ATOM 1606 C C . LEU A 1 206 ? 1.182 6.807 15.842 1.00 94.50 206 LEU A C 1
ATOM 1608 O O . LEU A 1 206 ? 0.554 6.268 16.749 1.00 94.50 206 LEU A O 1
ATOM 1612 N N . LEU A 1 207 ? 0.766 7.932 15.256 1.00 95.94 207 LEU A N 1
ATOM 1613 C CA . LEU A 1 207 ? -0.445 8.645 15.673 1.00 95.94 207 LEU A CA 1
ATOM 1614 C C . LEU A 1 207 ? -1.716 7.808 15.490 1.00 95.94 207 LEU A C 1
ATOM 1616 O O . LEU A 1 207 ? -2.573 7.822 16.366 1.00 95.94 207 LEU A O 1
ATOM 1620 N N . VAL A 1 208 ? -1.834 7.055 14.393 1.00 95.12 208 VAL A N 1
ATOM 1621 C CA . VAL A 1 208 ? -2.969 6.143 14.168 1.00 95.12 208 VAL A CA 1
ATOM 1622 C C . VAL A 1 208 ? -2.994 5.025 15.207 1.00 95.12 208 VAL A C 1
ATOM 1624 O O . VAL A 1 208 ? -4.053 4.736 15.751 1.00 95.12 208 VAL A O 1
ATOM 1627 N N . ASN A 1 209 ? -1.849 4.417 15.527 1.00 94.12 209 ASN A N 1
ATOM 1628 C CA . ASN A 1 209 ? -1.799 3.375 16.556 1.00 94.12 209 ASN A CA 1
ATOM 1629 C C . ASN A 1 209 ? -2.147 3.932 17.940 1.00 94.12 209 ASN A C 1
ATOM 1631 O O . ASN A 1 209 ? -2.936 3.322 18.658 1.00 94.12 209 ASN A O 1
ATOM 1635 N N . VAL A 1 210 ? -1.621 5.107 18.297 1.00 94.44 210 VAL A N 1
ATOM 1636 C CA . VAL A 1 210 ? -2.002 5.799 19.537 1.00 94.44 210 VAL A CA 1
ATOM 1637 C C . VAL A 1 210 ? -3.509 6.061 19.553 1.00 94.44 210 VAL A C 1
ATOM 1639 O O . VAL A 1 210 ? -4.158 5.734 20.539 1.00 94.44 210 VAL A O 1
ATOM 1642 N N . ALA A 1 211 ? -4.082 6.567 18.458 1.00 94.81 211 ALA A N 1
ATOM 1643 C CA . ALA A 1 211 ? -5.519 6.797 18.333 1.00 94.81 211 ALA A CA 1
ATOM 1644 C C . ALA A 1 211 ? -6.348 5.509 18.467 1.00 94.81 211 ALA A C 1
ATOM 1646 O O . ALA A 1 211 ? -7.381 5.524 19.123 1.00 94.81 211 ALA A O 1
ATOM 1647 N N . TYR A 1 212 ? -5.913 4.383 17.897 1.00 93.81 212 TYR A N 1
ATOM 1648 C CA . TYR A 1 212 ? -6.626 3.118 18.079 1.00 93.81 212 TYR A CA 1
ATOM 1649 C C . TYR A 1 212 ? -6.623 2.670 19.536 1.00 93.81 212 TYR A C 1
ATOM 1651 O O . TYR A 1 212 ? -7.690 2.378 20.070 1.00 93.81 212 TYR A O 1
ATOM 1659 N N . TYR A 1 213 ? -5.468 2.677 20.200 1.00 93.00 213 TYR A N 1
ATOM 1660 C CA . TYR A 1 213 ? -5.368 2.214 21.584 1.00 93.00 213 TYR A CA 1
ATOM 1661 C C . TYR A 1 213 ? -5.971 3.181 22.613 1.00 93.00 213 TYR A C 1
ATOM 1663 O O . TYR A 1 213 ? -6.224 2.768 23.741 1.00 93.00 213 TYR A O 1
ATOM 1671 N N . THR A 1 214 ? -6.275 4.439 22.268 1.00 93.00 214 THR A N 1
ATOM 1672 C CA . THR A 1 214 ? -7.044 5.319 23.175 1.00 93.00 214 THR A CA 1
ATOM 1673 C C . THR A 1 214 ? -8.507 4.902 23.300 1.00 93.00 214 THR A C 1
ATOM 1675 O O . THR A 1 214 ? -9.141 5.206 24.309 1.00 93.00 214 THR A O 1
ATOM 1678 N N . VAL A 1 215 ? -9.048 4.212 22.293 1.00 91.56 215 VAL A N 1
ATOM 1679 C CA . VAL A 1 215 ? -10.475 3.862 22.211 1.00 91.56 215 VAL A CA 1
ATOM 1680 C C . VAL A 1 215 ? -10.711 2.358 22.299 1.00 91.56 215 VAL A C 1
ATOM 1682 O O . VAL A 1 215 ? -11.694 1.933 22.901 1.00 91.56 215 VAL A O 1
ATOM 1685 N N . LEU A 1 216 ? -9.834 1.563 21.691 1.00 91.25 216 LEU A N 1
ATOM 1686 C CA . LEU A 1 216 ? -9.949 0.114 21.596 1.00 91.25 216 LEU A CA 1
ATOM 1687 C C . LEU A 1 216 ? -8.927 -0.570 22.502 1.00 91.25 216 LEU A C 1
ATOM 1689 O O . LEU A 1 216 ? -7.784 -0.127 22.637 1.00 91.25 216 LEU A O 1
ATOM 1693 N N . THR A 1 217 ? -9.336 -1.688 23.085 1.00 91.06 217 THR A N 1
ATOM 1694 C CA . THR A 1 217 ? -8.440 -2.592 23.818 1.00 91.06 217 THR A CA 1
ATOM 1695 C C . THR A 1 217 ? -7.619 -3.455 22.852 1.00 91.06 217 THR A C 1
ATOM 1697 O O . THR A 1 217 ? -7.986 -3.637 21.690 1.00 91.06 217 THR A O 1
ATOM 1700 N N . ALA A 1 218 ? -6.505 -4.028 23.323 1.00 86.44 218 ALA A N 1
ATOM 1701 C CA . ALA A 1 218 ? -5.679 -4.915 22.498 1.00 86.44 218 ALA A CA 1
ATOM 1702 C C . ALA A 1 218 ? -6.454 -6.142 21.986 1.00 86.44 218 ALA A C 1
ATOM 1704 O O . ALA A 1 218 ? -6.302 -6.518 20.825 1.00 86.44 218 ALA A O 1
ATOM 1705 N N . ASP A 1 219 ? -7.334 -6.709 22.811 1.00 86.94 219 ASP A N 1
ATOM 1706 C CA . ASP A 1 219 ? -8.158 -7.857 22.429 1.00 86.94 219 ASP A CA 1
ATOM 1707 C C . ASP A 1 219 ? -9.174 -7.498 21.335 1.00 86.94 219 ASP A C 1
ATOM 1709 O O . ASP A 1 219 ? -9.368 -8.267 20.396 1.00 86.94 219 ASP A O 1
ATOM 1713 N N . GLU A 1 220 ? -9.777 -6.305 21.393 1.00 87.94 220 GLU A N 1
ATOM 1714 C CA . GLU A 1 220 ? -10.689 -5.817 20.348 1.00 87.94 220 GLU A CA 1
ATOM 1715 C C . GLU A 1 220 ? -9.966 -5.587 19.016 1.00 87.94 220 GLU A C 1
ATOM 1717 O O . GLU A 1 220 ? -10.500 -5.926 17.958 1.00 87.94 220 GLU A O 1
ATOM 1722 N N . VAL A 1 221 ? -8.742 -5.050 19.052 1.00 87.88 221 VAL A N 1
ATOM 1723 C CA . VAL A 1 221 ? -7.914 -4.864 17.849 1.00 87.88 221 VAL A CA 1
ATOM 1724 C C . VAL A 1 221 ? -7.547 -6.214 17.228 1.00 87.88 221 VAL A C 1
ATOM 1726 O O . VAL A 1 221 ? -7.601 -6.350 16.008 1.00 87.88 221 VAL A O 1
ATOM 1729 N N . LEU A 1 222 ? -7.214 -7.219 18.045 1.00 85.81 222 LEU A N 1
ATOM 1730 C CA . LEU A 1 222 ? -6.878 -8.569 17.577 1.00 85.81 222 LEU A CA 1
ATOM 1731 C C . LEU A 1 222 ? -8.096 -9.347 17.060 1.00 85.81 222 LEU A C 1
ATOM 1733 O O . LEU A 1 222 ? -7.962 -10.145 16.134 1.00 85.81 222 LEU A O 1
ATOM 1737 N N . ALA A 1 223 ? -9.275 -9.128 17.646 1.00 84.25 223 ALA A N 1
ATOM 1738 C CA . ALA A 1 223 ? -10.516 -9.773 17.225 1.00 84.25 223 ALA A CA 1
ATOM 1739 C C . ALA A 1 223 ? -11.136 -9.126 15.974 1.00 84.25 223 ALA A C 1
ATOM 1741 O O . ALA A 1 223 ? -11.931 -9.764 15.277 1.00 84.25 223 ALA A O 1
ATOM 1742 N N . SER A 1 224 ? -10.798 -7.868 15.680 1.00 79.50 224 SER A N 1
ATOM 1743 C CA . SER A 1 224 ? -11.378 -7.131 14.560 1.00 79.50 224 SER A CA 1
ATOM 1744 C C . SER A 1 224 ? -10.727 -7.492 13.224 1.00 79.50 224 SER A C 1
ATOM 1746 O O . SER A 1 224 ? -9.527 -7.327 13.017 1.00 79.50 224 SER A O 1
ATOM 1748 N N . GLY A 1 225 ? -11.550 -7.903 12.254 1.00 72.50 225 GLY A N 1
ATOM 1749 C CA . GLY A 1 225 ? -11.120 -8.054 10.859 1.00 72.50 225 GLY A CA 1
ATOM 1750 C C . GLY A 1 225 ? -10.887 -6.720 10.135 1.00 72.50 225 GLY A C 1
ATOM 1751 O O . GLY A 1 225 ? -10.255 -6.703 9.079 1.00 72.50 225 GLY A O 1
ATOM 1752 N N . ALA A 1 226 ? -11.383 -5.612 10.696 1.00 81.31 226 ALA A N 1
ATOM 1753 C CA . ALA A 1 226 ? -11.331 -4.279 10.108 1.00 81.31 226 ALA A CA 1
ATOM 1754 C C . ALA A 1 226 ? -11.240 -3.206 11.210 1.00 81.31 226 ALA A C 1
ATOM 1756 O O . ALA A 1 226 ? -12.210 -2.516 11.522 1.00 81.31 226 ALA A O 1
ATOM 1757 N N . VAL A 1 227 ? -10.048 -3.042 11.791 1.00 85.94 227 VAL A N 1
ATOM 1758 C CA . VAL A 1 227 ? -9.803 -2.178 12.967 1.00 85.94 227 VAL A CA 1
ATOM 1759 C C . VAL A 1 227 ? -10.313 -0.742 12.779 1.00 85.94 227 VAL A C 1
ATOM 1761 O O . VAL A 1 227 ? -10.903 -0.170 13.693 1.00 85.94 227 VAL A O 1
ATOM 1764 N N . ALA A 1 228 ? -10.154 -0.168 11.580 1.00 86.44 228 ALA A N 1
ATOM 1765 C CA . ALA A 1 228 ? -10.628 1.185 11.275 1.00 86.44 228 ALA A CA 1
ATOM 1766 C C . ALA A 1 228 ? -12.159 1.323 11.381 1.00 86.44 228 ALA A C 1
ATOM 1768 O O . ALA A 1 228 ? -12.660 2.377 11.769 1.00 86.44 228 ALA A O 1
ATOM 1769 N N . VAL A 1 229 ? -12.899 0.260 11.052 1.00 84.50 229 VAL A N 1
ATOM 1770 C CA . VAL A 1 229 ? -14.363 0.216 11.163 1.00 84.50 229 VAL A CA 1
ATOM 1771 C C . VAL A 1 229 ? -14.773 0.154 12.620 1.00 84.50 229 VAL A C 1
ATOM 1773 O O . VAL A 1 229 ? -15.552 0.990 13.058 1.00 84.50 229 VAL A O 1
ATOM 1776 N N . THR A 1 230 ? -14.191 -0.776 13.378 1.00 87.31 230 THR A N 1
ATOM 1777 C CA . THR A 1 230 ? -14.474 -0.933 14.811 1.00 87.31 230 THR A CA 1
ATOM 1778 C C . THR A 1 230 ? -14.158 0.347 15.587 1.00 87.31 230 THR A C 1
ATOM 1780 O O . THR A 1 230 ? -14.891 0.732 16.494 1.00 87.31 230 THR A O 1
ATOM 1783 N N . PHE A 1 231 ? -13.101 1.064 15.199 1.00 90.06 231 PHE A N 1
ATOM 1784 C CA . PHE A 1 231 ? -12.806 2.388 15.740 1.00 90.06 231 PHE A CA 1
ATOM 1785 C C . PHE A 1 231 ? -13.895 3.419 15.397 1.00 90.06 231 PHE A C 1
ATOM 1787 O O . PHE A 1 231 ? -14.320 4.185 16.266 1.00 90.06 231 PHE A O 1
ATOM 1794 N N . GLY A 1 232 ? -14.357 3.439 14.142 1.00 87.12 232 GLY A N 1
ATOM 1795 C CA . GLY A 1 232 ? -15.448 4.303 13.685 1.00 87.12 232 GLY A CA 1
ATOM 1796 C C . GLY A 1 232 ? -16.745 4.057 14.453 1.00 87.12 232 GLY A C 1
ATOM 1797 O O . GLY A 1 232 ? -17.341 5.007 14.949 1.00 87.12 232 GLY A O 1
ATOM 1798 N N . GLU A 1 233 ? -17.110 2.794 14.665 1.00 87.88 233 GLU A N 1
ATOM 1799 C CA . GLU A 1 233 ? -18.285 2.395 15.450 1.00 87.88 233 GLU A CA 1
ATOM 1800 C C . GLU A 1 233 ? -18.213 2.873 16.906 1.00 87.88 233 GLU A C 1
ATOM 1802 O O . GLU A 1 233 ? -19.237 3.163 17.507 1.00 87.88 233 GLU A O 1
ATOM 1807 N N . ARG A 1 234 ? -17.014 2.995 17.489 1.00 87.12 234 ARG A N 1
ATOM 1808 C CA . ARG A 1 234 ? -16.839 3.440 18.884 1.00 87.12 234 ARG A CA 1
ATOM 1809 C C . ARG A 1 234 ? -16.731 4.952 19.063 1.00 87.12 234 ARG A C 1
ATOM 1811 O O . ARG A 1 234 ? -16.930 5.439 20.174 1.00 87.12 234 ARG A O 1
ATOM 1818 N N . THR A 1 235 ? -16.372 5.695 18.018 1.00 86.88 235 THR A N 1
ATOM 1819 C CA . THR A 1 235 ? -16.097 7.142 18.117 1.00 86.88 235 THR A CA 1
ATOM 1820 C C . THR A 1 235 ? -17.058 8.003 17.315 1.00 86.88 235 THR A C 1
ATOM 1822 O O . THR A 1 235 ? -17.506 9.044 17.790 1.00 86.88 235 THR A O 1
ATOM 1825 N N . LEU A 1 236 ? -17.350 7.590 16.087 1.00 84.25 236 LEU A N 1
ATOM 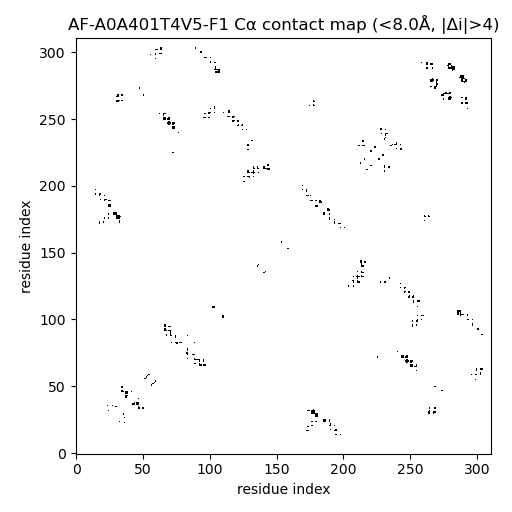1826 C CA . LEU A 1 236 ? -18.060 8.354 15.078 1.00 84.25 236 LEU A CA 1
ATOM 1827 C C . LEU A 1 236 ? -19.038 7.428 14.348 1.00 84.25 236 LEU A C 1
ATOM 1829 O O . LEU A 1 236 ? -18.921 7.241 13.136 1.00 84.25 236 LEU A O 1
ATOM 1833 N N . GLU A 1 237 ? -20.014 6.870 15.071 1.00 81.31 237 GLU A N 1
ATOM 1834 C CA . GLU A 1 237 ? -20.973 5.887 14.538 1.00 81.31 237 GLU A CA 1
ATOM 1835 C C . GLU A 1 237 ? -21.552 6.308 13.175 1.00 81.31 237 GLU A C 1
ATOM 1837 O O . GLU A 1 237 ? -21.570 5.518 12.231 1.00 81.31 237 GLU A O 1
ATOM 1842 N N . SER A 1 238 ? -21.922 7.588 13.026 1.00 84.69 238 SER A N 1
ATOM 1843 C CA . SER A 1 238 ? -22.468 8.149 11.779 1.00 84.69 238 SER A CA 1
ATOM 1844 C C . SER A 1 238 ? -21.468 8.244 10.614 1.00 84.69 238 SER A C 1
ATOM 1846 O O . SER A 1 238 ? -21.887 8.276 9.459 1.00 84.69 238 SER A O 1
ATOM 1848 N N . PHE A 1 239 ? -20.160 8.295 10.883 1.00 84.06 239 PHE A N 1
ATOM 1849 C CA . PHE A 1 239 ? -19.102 8.384 9.865 1.00 84.06 239 PHE A CA 1
ATOM 1850 C C . PHE A 1 239 ? -18.432 7.040 9.555 1.00 84.06 239 PHE A C 1
ATOM 1852 O O . PHE A 1 239 ? -17.647 6.970 8.611 1.00 84.06 239 PHE A O 1
ATOM 1859 N N . THR A 1 240 ? -18.767 5.964 10.268 1.00 85.00 240 THR A N 1
ATOM 1860 C CA . THR A 1 240 ? -18.323 4.591 9.965 1.00 85.00 240 THR A CA 1
ATOM 1861 C C . THR A 1 240 ? -18.406 4.222 8.472 1.00 85.00 240 THR A C 1
ATOM 1863 O O . THR A 1 240 ? -17.383 3.802 7.920 1.00 85.00 240 THR A O 1
ATOM 1866 N N . PRO A 1 241 ? -19.532 4.447 7.753 1.00 86.69 241 PRO A N 1
ATOM 1867 C CA . PRO A 1 241 ? -19.602 4.141 6.320 1.00 86.69 241 PRO A CA 1
ATOM 1868 C C . PRO A 1 241 ? -18.653 5.000 5.475 1.00 86.69 241 PRO A C 1
ATOM 1870 O O . PRO A 1 241 ? -18.122 4.545 4.463 1.00 86.69 241 PRO A O 1
ATOM 1873 N N . VAL A 1 242 ? -18.384 6.238 5.896 1.00 89.06 242 VAL A N 1
ATOM 1874 C CA . VAL A 1 242 ? -17.427 7.123 5.217 1.00 89.06 242 VAL A CA 1
ATOM 1875 C C . VAL A 1 242 ? -16.005 6.592 5.385 1.00 89.06 242 VAL A C 1
ATOM 1877 O O . VAL A 1 242 ? -15.266 6.522 4.405 1.00 89.06 242 VAL A O 1
ATOM 1880 N N . ILE A 1 243 ? -15.628 6.162 6.594 1.00 88.62 243 ILE A N 1
ATOM 1881 C CA . ILE A 1 243 ? -14.310 5.569 6.872 1.00 88.62 243 ILE A CA 1
ATOM 1882 C C . ILE A 1 243 ? -14.098 4.322 6.006 1.00 88.62 243 ILE A C 1
ATOM 1884 O O . ILE A 1 243 ? -13.063 4.202 5.356 1.00 88.62 243 ILE A O 1
ATOM 1888 N N . GLN A 1 244 ? -15.093 3.439 5.919 1.00 87.44 244 GLN A N 1
ATOM 1889 C CA . GLN A 1 244 ? -15.043 2.228 5.088 1.00 87.44 244 GLN A CA 1
ATOM 1890 C C . GLN A 1 244 ? -14.798 2.540 3.612 1.00 87.44 244 GLN A C 1
ATOM 1892 O O . GLN A 1 244 ? -13.883 1.987 2.994 1.00 87.44 244 GLN A O 1
ATOM 1897 N N . VAL A 1 245 ? -15.569 3.477 3.052 1.00 91.06 245 VAL A N 1
ATOM 1898 C CA . VAL A 1 245 ? -15.405 3.903 1.659 1.00 91.06 245 VAL A CA 1
ATOM 1899 C C . VAL A 1 245 ? -14.020 4.507 1.445 1.00 91.06 245 VAL A C 1
ATOM 1901 O O . VAL A 1 245 ? -13.329 4.119 0.505 1.00 91.06 245 VAL A O 1
ATOM 1904 N N . LEU A 1 246 ? -13.555 5.393 2.326 1.00 92.25 246 LEU A N 1
ATOM 1905 C CA . LEU A 1 246 ? -12.234 6.009 2.186 1.00 92.25 246 LEU A CA 1
ATOM 1906 C C . LEU A 1 246 ? -11.092 4.983 2.287 1.00 92.25 246 LEU A C 1
ATOM 1908 O O . LEU A 1 246 ? -10.142 5.052 1.503 1.00 92.25 246 LEU A O 1
ATOM 1912 N N . VAL A 1 247 ? -11.188 4.006 3.196 1.00 90.75 247 VAL A N 1
ATOM 1913 C CA . VAL A 1 247 ? -10.204 2.917 3.319 1.00 90.75 247 VAL A CA 1
ATOM 1914 C C . VAL A 1 247 ? -10.216 2.033 2.069 1.00 90.75 247 VAL A C 1
ATOM 1916 O O . VAL A 1 247 ? -9.153 1.727 1.530 1.00 90.75 247 VAL A O 1
ATOM 1919 N N . SER A 1 248 ? -11.389 1.702 1.527 1.00 91.75 248 SER A N 1
ATOM 1920 C CA . SER A 1 248 ? -11.478 0.934 0.279 1.00 91.75 248 SER A CA 1
ATOM 1921 C C . SER A 1 248 ? -10.856 1.682 -0.914 1.00 91.75 248 SER A C 1
ATOM 1923 O O . SER A 1 248 ? -10.060 1.117 -1.668 1.00 91.75 248 SER A O 1
ATOM 1925 N N . LEU A 1 249 ? -11.118 2.986 -1.049 1.00 92.44 249 LEU A N 1
ATOM 1926 C CA . LEU A 1 249 ? -10.517 3.828 -2.088 1.00 92.44 249 LEU A CA 1
ATOM 1927 C C . LEU A 1 249 ? -8.991 3.917 -1.930 1.00 92.44 249 LEU A C 1
ATOM 1929 O O . LEU A 1 249 ? -8.258 3.901 -2.921 1.00 92.44 249 LEU A O 1
ATOM 1933 N N . SER A 1 250 ? -8.497 3.946 -0.692 1.00 93.69 250 SER A N 1
ATOM 1934 C CA . SER A 1 250 ? -7.066 3.878 -0.385 1.00 93.69 250 SER A CA 1
ATOM 1935 C C . SER A 1 250 ? -6.429 2.569 -0.882 1.00 93.69 250 SER A C 1
ATOM 1937 O O . SER A 1 250 ? -5.350 2.612 -1.487 1.00 93.69 250 SER A O 1
ATOM 1939 N N . CYS A 1 251 ? -7.106 1.425 -0.720 1.00 92.31 251 CYS A N 1
ATOM 1940 C CA . CYS A 1 251 ? -6.661 0.138 -1.267 1.00 92.31 251 CYS A CA 1
ATOM 1941 C C . CYS A 1 251 ? -6.583 0.160 -2.805 1.00 92.31 251 CYS A C 1
ATOM 1943 O O . CYS A 1 251 ? -5.567 -0.255 -3.366 1.00 92.31 251 CYS A O 1
ATOM 1945 N N . LEU A 1 252 ? -7.584 0.720 -3.501 1.00 90.56 252 LEU A N 1
ATOM 1946 C CA . LEU A 1 252 ? -7.519 0.893 -4.963 1.00 90.56 252 LEU A CA 1
ATOM 1947 C C . LEU A 1 252 ? -6.344 1.777 -5.391 1.00 90.56 252 LEU A C 1
ATOM 1949 O O . LEU A 1 252 ? -5.674 1.481 -6.382 1.00 90.56 252 LEU A O 1
ATOM 1953 N N . GLY A 1 253 ? -6.055 2.841 -4.638 1.00 91.31 253 GLY A N 1
ATOM 1954 C CA . GLY A 1 253 ? -4.908 3.714 -4.901 1.00 91.31 253 GLY A CA 1
ATOM 1955 C C . GLY A 1 253 ? -3.569 3.000 -4.724 1.00 91.31 253 GLY A C 1
ATOM 1956 O O . GLY A 1 253 ? -2.630 3.241 -5.482 1.00 91.31 253 GLY A O 1
ATOM 1957 N N . ALA A 1 254 ? -3.465 2.083 -3.762 1.00 90.38 254 ALA A N 1
ATOM 1958 C CA . ALA A 1 254 ? -2.265 1.267 -3.590 1.00 90.38 254 ALA A CA 1
ATOM 1959 C C . ALA A 1 254 ? -2.046 0.309 -4.777 1.00 90.38 254 ALA A C 1
ATOM 1961 O O . ALA A 1 254 ? -0.939 0.255 -5.313 1.00 90.38 254 ALA A O 1
ATOM 1962 N N . ILE A 1 255 ? -3.100 -0.366 -5.250 1.00 89.75 255 ILE A N 1
ATOM 1963 C CA . ILE A 1 255 ? -3.032 -1.256 -6.427 1.00 89.75 255 ILE A CA 1
ATOM 1964 C C . ILE A 1 255 ? -2.682 -0.457 -7.690 1.00 89.75 255 ILE A C 1
ATOM 1966 O O . ILE A 1 255 ? -1.807 -0.854 -8.458 1.00 89.75 255 ILE A O 1
ATOM 1970 N N . THR A 1 256 ? -3.304 0.712 -7.869 1.00 88.62 256 THR A N 1
ATOM 1971 C CA . THR A 1 256 ? -3.046 1.622 -8.999 1.00 88.62 256 THR A CA 1
ATOM 1972 C C . THR A 1 256 ? -1.578 2.052 -9.048 1.00 88.62 256 THR A C 1
ATOM 1974 O O . THR A 1 256 ? -0.933 1.934 -10.090 1.00 88.62 256 THR A O 1
ATOM 1977 N N . GLY A 1 257 ? -1.020 2.498 -7.917 1.00 85.88 257 GLY A N 1
ATOM 1978 C CA . GLY A 1 257 ? 0.393 2.877 -7.823 1.00 85.88 257 GLY A CA 1
ATOM 1979 C C . GLY A 1 257 ? 1.351 1.700 -8.040 1.00 85.88 257 GLY A C 1
ATOM 1980 O O . GLY A 1 257 ? 2.375 1.852 -8.708 1.00 85.88 257 GLY A O 1
ATOM 1981 N N . GLY A 1 258 ? 1.003 0.513 -7.533 1.00 85.69 258 GLY A N 1
ATOM 1982 C CA . GLY A 1 258 ? 1.782 -0.710 -7.734 1.00 85.69 258 GLY A CA 1
ATOM 1983 C C . GLY A 1 258 ? 1.879 -1.112 -9.207 1.00 85.69 258 GLY A C 1
ATOM 1984 O O . GLY A 1 258 ? 2.981 -1.331 -9.712 1.00 85.69 258 GLY A O 1
ATOM 1985 N N . LEU A 1 259 ? 0.749 -1.139 -9.919 1.00 83.31 259 LEU A N 1
ATOM 1986 C CA . LEU A 1 259 ? 0.695 -1.456 -11.354 1.00 83.31 259 LEU A CA 1
ATOM 1987 C C . LEU A 1 259 ? 1.519 -0.472 -12.192 1.00 83.31 259 LEU A C 1
ATOM 1989 O O . LEU A 1 259 ? 2.251 -0.875 -13.103 1.00 83.31 259 LEU A O 1
ATOM 1993 N N . PHE A 1 260 ? 1.464 0.815 -11.843 1.00 80.38 260 PHE A N 1
ATOM 1994 C CA . PHE A 1 260 ? 2.256 1.846 -12.502 1.00 80.38 260 PHE A CA 1
ATOM 1995 C C . PHE A 1 260 ? 3.760 1.556 -12.418 1.00 80.38 260 PHE A C 1
ATOM 1997 O O . PHE A 1 260 ? 4.442 1.616 -13.442 1.00 80.38 260 PHE A O 1
ATOM 2004 N N . ALA A 1 261 ? 4.280 1.189 -11.244 1.00 80.75 261 ALA A N 1
ATOM 2005 C CA . ALA A 1 261 ? 5.701 0.890 -11.072 1.00 80.75 261 ALA A CA 1
ATOM 2006 C C . ALA A 1 261 ? 6.134 -0.386 -11.813 1.00 80.75 261 ALA A C 1
ATOM 2008 O O . ALA A 1 261 ? 7.175 -0.405 -12.470 1.00 80.75 261 ALA A O 1
ATOM 2009 N N . VAL A 1 262 ? 5.325 -1.445 -11.752 1.00 79.44 262 VAL A N 1
ATOM 2010 C CA . VAL A 1 262 ? 5.701 -2.750 -12.320 1.00 79.44 262 VAL A CA 1
ATOM 2011 C C . VAL A 1 262 ? 5.720 -2.740 -13.841 1.00 79.44 262 VAL A C 1
ATOM 2013 O O . VAL A 1 262 ? 6.593 -3.351 -14.456 1.00 79.44 262 VAL A O 1
ATOM 2016 N N . SER A 1 263 ? 4.820 -1.982 -14.464 1.00 80.06 263 SER A N 1
ATOM 2017 C CA . SER A 1 263 ? 4.824 -1.822 -15.918 1.00 80.06 263 SER A CA 1
ATOM 2018 C C . SER A 1 263 ? 6.174 -1.321 -16.470 1.00 80.06 263 SER A C 1
ATOM 2020 O O . SER A 1 263 ? 6.603 -1.776 -17.531 1.00 80.06 263 SER A O 1
ATOM 2022 N N . ARG A 1 264 ? 6.905 -0.476 -15.719 1.00 79.88 264 ARG A N 1
ATOM 2023 C CA . ARG A 1 264 ? 8.268 -0.038 -16.082 1.00 79.88 264 ARG A CA 1
ATOM 2024 C C . ARG A 1 264 ? 9.302 -1.145 -15.940 1.00 79.88 264 ARG A C 1
ATOM 2026 O O . ARG A 1 264 ? 10.195 -1.237 -16.776 1.00 79.88 264 ARG A O 1
ATOM 2033 N N . VAL A 1 265 ? 9.186 -1.992 -14.917 1.00 83.44 265 VAL A N 1
ATOM 2034 C CA . VAL A 1 265 ? 10.100 -3.131 -14.726 1.00 83.44 265 VAL A CA 1
ATOM 2035 C C . VAL A 1 265 ? 10.032 -4.065 -15.927 1.00 83.44 265 VAL A C 1
ATOM 2037 O O . VAL A 1 265 ? 11.069 -4.415 -16.482 1.00 83.44 265 VAL A O 1
ATOM 2040 N N . PHE A 1 266 ? 8.823 -4.405 -16.382 1.00 83.19 266 PHE A N 1
ATOM 2041 C CA . PHE A 1 266 ? 8.635 -5.245 -17.567 1.00 83.19 266 PHE A CA 1
ATOM 2042 C C . PHE A 1 266 ? 9.214 -4.619 -18.831 1.00 83.19 266 PHE A C 1
ATOM 2044 O O . PHE A 1 266 ? 9.879 -5.301 -19.613 1.00 83.19 266 PHE A O 1
ATOM 2051 N N . PHE A 1 267 ? 8.988 -3.318 -19.013 1.00 81.00 267 PHE A N 1
ATOM 2052 C CA . PHE A 1 267 ? 9.516 -2.584 -20.153 1.00 81.00 267 PHE A CA 1
ATOM 2053 C C . PHE A 1 267 ? 11.051 -2.624 -20.189 1.00 81.00 267 PHE A C 1
ATOM 2055 O O . PHE A 1 267 ? 11.639 -2.939 -21.224 1.00 81.00 267 PHE A O 1
ATOM 2062 N N . VAL A 1 268 ? 11.709 -2.371 -19.054 1.00 83.88 268 VAL A N 1
ATOM 2063 C CA . VAL A 1 268 ? 13.177 -2.405 -18.943 1.00 83.88 268 VAL A CA 1
ATOM 2064 C C . VAL A 1 268 ? 13.716 -3.829 -19.096 1.00 83.88 268 VAL A C 1
ATOM 2066 O O . VAL A 1 268 ? 14.640 -4.046 -19.874 1.00 83.88 268 VAL A O 1
ATOM 2069 N N . ALA A 1 269 ? 13.124 -4.819 -18.429 1.00 86.38 269 ALA A N 1
ATOM 2070 C CA . ALA A 1 269 ? 13.561 -6.212 -18.525 1.00 86.38 269 ALA A CA 1
ATOM 2071 C C . ALA A 1 269 ? 13.487 -6.762 -19.957 1.00 86.38 269 ALA A C 1
ATOM 2073 O O . ALA A 1 269 ? 14.352 -7.524 -20.392 1.00 86.38 269 ALA A O 1
ATOM 2074 N N . SER A 1 270 ? 12.467 -6.345 -20.708 1.00 85.50 270 SER A N 1
ATOM 2075 C CA . SER A 1 270 ? 12.309 -6.723 -22.108 1.00 85.50 270 SER A CA 1
ATOM 2076 C C . SER A 1 270 ? 13.343 -6.049 -23.019 1.00 85.50 270 SER A C 1
ATOM 2078 O O . SER A 1 270 ? 13.872 -6.700 -23.918 1.00 85.50 270 SER A O 1
ATOM 2080 N N . ARG A 1 271 ? 13.723 -4.791 -22.742 1.00 84.38 271 ARG A N 1
ATOM 2081 C CA . ARG A 1 271 ? 14.841 -4.113 -23.432 1.00 84.38 271 ARG A CA 1
ATOM 2082 C C . ARG A 1 271 ? 16.190 -4.795 -23.194 1.00 84.38 271 ARG A C 1
ATOM 2084 O O . ARG A 1 271 ? 17.026 -4.799 -24.090 1.00 84.38 271 ARG A O 1
ATOM 2091 N N . GLU A 1 272 ? 16.378 -5.388 -22.021 1.00 87.62 272 GLU A N 1
ATOM 2092 C CA . GLU A 1 272 ? 17.589 -6.130 -21.641 1.00 87.62 272 GLU A CA 1
ATOM 2093 C C . GLU A 1 272 ? 17.556 -7.6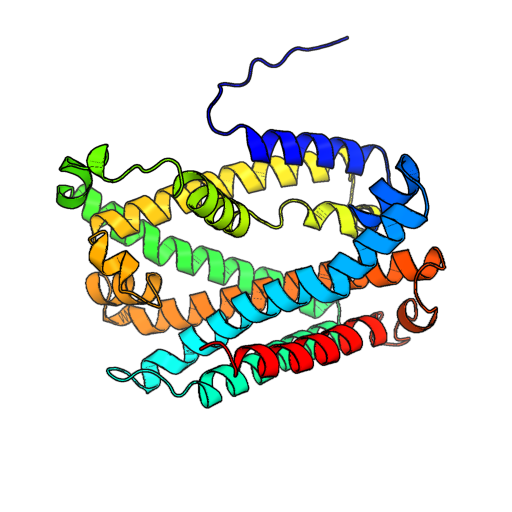11 -22.088 1.00 87.62 272 GLU A C 1
ATOM 2095 O O . GLU A 1 272 ? 18.382 -8.413 -21.657 1.00 87.62 272 GLU A O 1
ATOM 2100 N N . ASN A 1 273 ? 16.606 -8.000 -22.953 1.00 85.62 273 ASN A N 1
ATOM 2101 C CA . ASN A 1 273 ? 16.418 -9.365 -23.474 1.00 85.62 273 ASN A CA 1
ATOM 2102 C C . ASN A 1 273 ? 16.201 -10.452 -22.401 1.00 85.62 273 ASN A C 1
ATOM 2104 O O . ASN A 1 273 ? 16.341 -11.642 -22.682 1.00 85.62 273 ASN A O 1
ATOM 2108 N N . GLN A 1 274 ? 15.826 -10.067 -21.179 1.00 86.00 274 GLN A N 1
ATOM 2109 C CA . GLN A 1 274 ? 15.499 -10.997 -20.092 1.00 86.00 274 GLN A CA 1
ATOM 2110 C C . GLN A 1 274 ? 14.009 -11.351 -20.038 1.00 86.00 274 GLN A C 1
ATOM 2112 O O . GLN A 1 274 ? 13.594 -12.213 -19.264 1.00 86.00 274 GLN A O 1
ATOM 2117 N N . TRP A 1 275 ? 13.200 -10.690 -20.867 1.00 85.00 275 TRP A N 1
ATOM 2118 C CA . TRP A 1 275 ? 11.760 -10.890 -20.953 1.00 85.00 275 TRP A CA 1
ATOM 2119 C C . TRP A 1 275 ? 11.277 -10.752 -22.409 1.00 85.00 275 TRP A C 1
ATOM 2121 O O . TRP A 1 275 ? 11.882 -9.988 -23.168 1.00 85.00 275 TRP A O 1
ATOM 2131 N N . PRO A 1 276 ? 10.205 -11.452 -22.841 1.00 84.00 276 PRO A N 1
ATOM 2132 C CA . PRO A 1 276 ? 9.770 -11.422 -24.236 1.00 84.00 276 PRO A CA 1
ATOM 2133 C C . PRO A 1 276 ? 9.498 -10.004 -24.746 1.00 84.00 276 PRO A C 1
ATOM 2135 O O . PRO A 1 276 ? 8.881 -9.191 -24.055 1.00 84.00 276 PRO A O 1
ATOM 2138 N N . THR A 1 277 ? 9.914 -9.724 -25.983 1.00 78.81 277 THR A N 1
ATOM 2139 C CA . THR A 1 277 ? 9.827 -8.395 -26.623 1.00 78.81 277 THR A CA 1
ATOM 2140 C C . THR A 1 277 ? 8.405 -7.837 -26.686 1.00 78.81 277 THR A C 1
ATOM 2142 O O . THR A 1 277 ? 8.225 -6.620 -26.668 1.00 78.81 277 THR A O 1
ATOM 2145 N N . LEU A 1 278 ? 7.386 -8.704 -26.671 1.00 77.50 278 LEU A N 1
ATOM 2146 C CA . LEU A 1 278 ? 5.969 -8.331 -26.604 1.00 77.50 278 LEU A CA 1
ATOM 2147 C C . LEU A 1 278 ? 5.658 -7.348 -25.460 1.00 77.50 278 LEU A C 1
ATOM 2149 O O . LEU A 1 278 ? 4.850 -6.441 -25.627 1.00 77.50 278 LEU A O 1
ATOM 2153 N N . PHE A 1 279 ? 6.318 -7.487 -24.312 1.00 74.00 279 PHE A N 1
ATOM 2154 C CA . PHE A 1 279 ? 6.044 -6.678 -23.120 1.00 74.00 279 PHE A CA 1
ATOM 2155 C C . PHE A 1 279 ? 6.761 -5.322 -23.105 1.00 74.00 279 PHE A C 1
ATOM 2157 O O . PHE A 1 279 ? 6.453 -4.484 -22.261 1.00 74.00 279 PHE A O 1
ATOM 2164 N N . SER A 1 280 ? 7.667 -5.080 -24.057 1.00 71.38 280 SER A N 1
ATOM 2165 C CA . SER A 1 280 ? 8.214 -3.744 -24.332 1.00 71.38 280 SER A CA 1
ATOM 2166 C C . SER A 1 280 ? 7.322 -2.910 -25.262 1.00 71.38 280 SER A C 1
ATOM 2168 O O . SER A 1 280 ? 7.597 -1.732 -25.485 1.00 71.38 280 SER A O 1
ATOM 2170 N N . MET A 1 281 ? 6.253 -3.491 -25.822 1.00 76.31 281 MET A N 1
ATOM 2171 C CA . MET A 1 281 ? 5.391 -2.786 -26.768 1.00 76.31 281 MET A CA 1
ATOM 2172 C C . MET A 1 281 ? 4.506 -1.754 -26.064 1.00 76.31 281 MET A C 1
ATOM 2174 O O . MET A 1 281 ? 3.831 -2.041 -25.075 1.00 76.31 281 MET A O 1
ATOM 2178 N N . ILE A 1 282 ? 4.471 -0.550 -26.632 1.00 75.75 282 ILE A N 1
ATOM 2179 C CA . ILE A 1 282 ? 3.661 0.573 -26.163 1.00 75.75 282 ILE A CA 1
ATOM 2180 C C . ILE A 1 282 ? 2.488 0.771 -27.128 1.00 75.75 282 ILE A C 1
ATOM 2182 O O . ILE A 1 282 ? 2.664 0.777 -28.347 1.00 75.75 282 ILE A O 1
ATOM 2186 N N . HIS A 1 283 ? 1.281 0.964 -26.595 1.00 75.00 283 HIS A N 1
ATOM 2187 C CA . HIS A 1 283 ? 0.100 1.225 -27.413 1.00 75.00 283 HIS A CA 1
ATOM 2188 C C . HIS A 1 283 ? 0.213 2.565 -28.162 1.00 75.00 283 HIS A C 1
ATOM 2190 O O . HIS A 1 283 ? 0.390 3.612 -27.540 1.00 75.00 283 HIS A O 1
ATOM 2196 N N . ILE A 1 284 ? 0.019 2.553 -29.486 1.00 71.38 284 ILE A N 1
ATOM 2197 C CA . ILE A 1 284 ? 0.274 3.699 -30.386 1.00 71.38 284 ILE A CA 1
ATOM 2198 C C . ILE A 1 284 ? -0.534 4.953 -30.011 1.00 71.38 284 ILE A C 1
ATOM 2200 O O . ILE A 1 284 ? -0.016 6.059 -30.099 1.00 71.38 284 ILE A O 1
ATOM 2204 N N . ARG A 1 285 ? -1.801 4.802 -29.592 1.00 71.06 285 ARG A N 1
ATOM 2205 C CA . ARG A 1 285 ? -2.687 5.946 -29.271 1.00 71.06 285 ARG A CA 1
ATOM 2206 C C . ARG A 1 285 ? -2.692 6.363 -27.802 1.00 71.06 285 ARG A C 1
ATOM 2208 O O . ARG A 1 285 ? -3.039 7.496 -27.496 1.00 71.06 285 ARG A O 1
ATOM 2215 N N . HIS A 1 286 ? -2.383 5.433 -26.900 1.00 66.00 286 HIS A N 1
ATOM 2216 C CA . HIS A 1 286 ? -2.566 5.626 -25.454 1.00 66.00 286 HIS A CA 1
ATOM 2217 C C . HIS A 1 286 ? -1.236 5.732 -24.705 1.00 66.00 286 HIS A C 1
ATOM 2219 O O . HIS A 1 286 ? -1.225 6.151 -23.550 1.00 66.00 286 HIS A O 1
ATOM 2225 N N . HIS A 1 287 ? -0.125 5.394 -25.368 1.00 69.50 287 HIS A N 1
ATOM 2226 C CA . HIS A 1 287 ? 1.220 5.366 -24.804 1.00 69.50 287 HIS A CA 1
ATOM 2227 C C . HIS A 1 287 ? 1.321 4.528 -23.515 1.00 69.50 287 HIS A C 1
ATOM 2229 O O . HIS A 1 287 ? 2.081 4.850 -22.607 1.00 69.50 287 HIS A O 1
ATOM 2235 N N . THR A 1 288 ? 0.547 3.439 -23.443 1.00 69.12 288 THR A N 1
ATOM 2236 C CA . THR A 1 288 ? 0.477 2.516 -22.301 1.00 69.12 288 THR A CA 1
ATOM 2237 C C . THR A 1 288 ? 1.068 1.141 -22.653 1.00 69.12 288 THR A C 1
ATOM 2239 O O . THR A 1 288 ? 0.859 0.654 -23.770 1.00 69.12 288 THR A O 1
ATOM 2242 N N . PRO A 1 289 ? 1.791 0.480 -21.728 1.00 67.06 289 PRO A N 1
ATOM 2243 C CA . PRO A 1 289 ? 2.338 -0.867 -21.925 1.00 67.06 289 PRO A CA 1
ATOM 2244 C C . PRO A 1 289 ? 1.260 -1.945 -21.699 1.00 67.06 289 PRO A C 1
ATOM 2246 O O 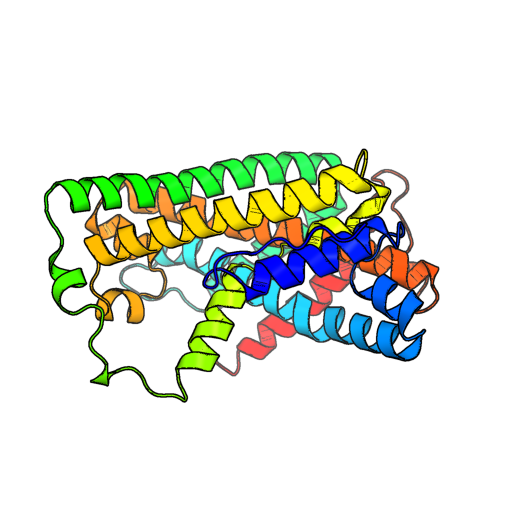. PRO A 1 289 ? 1.255 -2.662 -20.697 1.00 67.06 289 PRO A O 1
ATOM 2249 N N . LEU A 1 290 ? 0.310 -2.044 -22.635 1.00 68.81 290 LEU A N 1
ATOM 2250 C CA . LEU A 1 290 ? -0.887 -2.889 -22.518 1.00 68.81 290 LEU A CA 1
ATOM 2251 C C . LEU A 1 290 ? -0.586 -4.385 -22.252 1.00 68.81 290 LEU A C 1
ATOM 2253 O O . LEU A 1 290 ? -1.211 -4.945 -21.352 1.00 68.81 290 LEU A O 1
ATOM 2257 N N . PRO A 1 291 ? 0.371 -5.050 -22.938 1.00 67.69 291 PRO A N 1
ATOM 2258 C CA . PRO A 1 291 ? 0.639 -6.473 -22.698 1.00 67.69 291 PRO A CA 1
ATOM 2259 C C . PRO A 1 291 ? 1.161 -6.760 -21.284 1.00 67.69 291 PRO A C 1
ATOM 2261 O O . PRO A 1 291 ? 0.813 -7.779 -20.694 1.00 67.69 291 PRO A O 1
ATOM 2264 N N . ALA A 1 292 ? 1.961 -5.849 -20.720 1.00 62.19 292 ALA A N 1
ATOM 2265 C CA . ALA A 1 292 ? 2.508 -5.981 -19.369 1.00 62.19 292 ALA A CA 1
ATO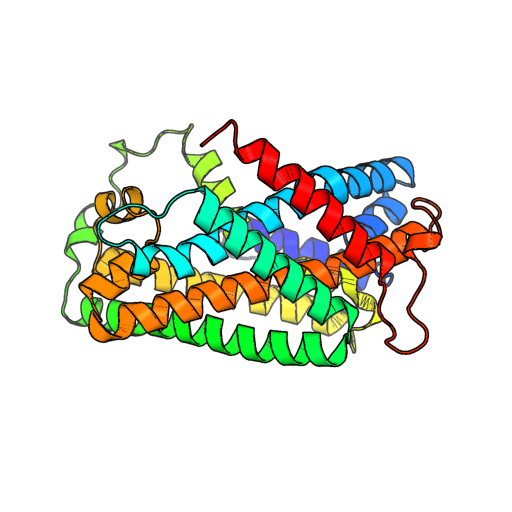M 2266 C C . ALA A 1 292 ? 1.410 -5.876 -18.305 1.00 62.19 292 ALA A C 1
ATOM 2268 O O . ALA A 1 292 ? 1.383 -6.656 -17.358 1.00 62.19 292 ALA A O 1
ATOM 2269 N N . VAL A 1 293 ? 0.465 -4.956 -18.502 1.00 65.25 293 VAL A N 1
ATOM 2270 C CA . VAL A 1 293 ? -0.684 -4.773 -17.608 1.00 65.25 293 VAL A CA 1
ATOM 2271 C C . VAL A 1 293 ? -1.647 -5.970 -17.680 1.00 65.25 293 VAL A C 1
ATOM 2273 O O . VAL A 1 293 ? -2.135 -6.425 -16.649 1.00 65.25 293 VAL A O 1
ATOM 2276 N N . LEU A 1 294 ? -1.872 -6.537 -18.871 1.00 68.25 294 LEU A N 1
ATOM 2277 C CA . LEU A 1 294 ? -2.726 -7.720 -19.053 1.00 68.25 294 LEU A CA 1
ATOM 2278 C C . LEU A 1 294 ? -2.140 -8.996 -18.431 1.00 68.25 294 LEU A C 1
ATOM 2280 O O . LEU A 1 294 ? -2.892 -9.806 -17.890 1.00 68.25 294 LEU A O 1
ATOM 2284 N N . LEU A 1 295 ? -0.814 -9.171 -18.464 1.00 68.06 295 LEU A N 1
ATOM 2285 C CA . LEU A 1 295 ? -0.155 -10.291 -17.785 1.00 68.06 295 LEU A CA 1
ATOM 2286 C C . LEU A 1 295 ? -0.480 -10.291 -16.288 1.00 68.06 295 LEU A C 1
ATOM 2288 O O . LEU A 1 295 ? -0.804 -11.341 -15.741 1.00 68.06 295 LEU A O 1
ATOM 2292 N N . MET A 1 296 ? -0.459 -9.117 -15.653 1.00 65.50 296 MET A N 1
ATOM 2293 C CA . MET A 1 296 ? -0.731 -9.001 -14.219 1.00 65.50 296 MET A CA 1
ATOM 2294 C C . MET A 1 296 ? -2.165 -9.408 -13.872 1.00 65.50 296 MET A C 1
ATOM 2296 O O . MET A 1 296 ? -2.371 -10.115 -12.895 1.00 65.50 296 MET A O 1
ATOM 2300 N N . VAL A 1 297 ? -3.149 -9.085 -14.721 1.00 65.88 297 VAL A N 1
ATOM 2301 C CA . VAL A 1 297 ? -4.532 -9.579 -14.548 1.00 65.88 297 VAL A CA 1
ATOM 2302 C C . VAL A 1 297 ? -4.566 -11.100 -14.548 1.00 65.88 297 VAL A C 1
ATOM 2304 O O . VAL A 1 297 ? -5.217 -11.705 -13.700 1.00 65.88 297 VAL A O 1
ATOM 2307 N N . SER A 1 298 ? -3.875 -11.720 -15.508 1.00 59.53 298 SER A N 1
ATOM 2308 C CA . SER A 1 298 ? -3.894 -13.174 -15.667 1.00 59.53 298 SER A CA 1
ATOM 2309 C C . SER A 1 298 ? -3.217 -13.899 -14.505 1.00 59.53 298 SER A C 1
ATOM 2311 O O . SER A 1 298 ? -3.723 -14.927 -14.052 1.00 59.53 298 SER A O 1
ATOM 2313 N N . THR A 1 299 ? -2.120 -13.347 -13.976 1.00 59.38 299 THR A N 1
ATOM 2314 C CA . THR A 1 299 ? -1.464 -13.893 -12.787 1.00 59.38 299 THR A CA 1
ATOM 2315 C C . THR A 1 299 ? -2.349 -13.697 -11.569 1.00 59.38 299 THR A C 1
ATOM 2317 O O . THR A 1 299 ? -2.658 -14.676 -10.900 1.00 59.38 299 THR A O 1
ATOM 2320 N N . ASP A 1 300 ? -2.862 -12.490 -11.335 1.00 57.38 300 ASP A N 1
ATOM 2321 C CA . ASP A 1 300 ? -3.665 -12.180 -10.149 1.00 57.38 300 ASP A CA 1
ATOM 2322 C C . ASP A 1 300 ? -4.938 -13.045 -10.102 1.00 57.38 300 ASP A C 1
ATOM 2324 O O . ASP A 1 300 ? -5.219 -13.685 -9.088 1.00 57.38 300 ASP A O 1
ATOM 2328 N N . HIS A 1 301 ? -5.642 -13.195 -11.232 1.00 59.03 301 HIS A N 1
ATOM 2329 C CA . HIS A 1 301 ? -6.798 -14.097 -11.366 1.00 59.03 301 HIS A CA 1
ATOM 2330 C C . HIS A 1 301 ? -6.470 -15.578 -11.149 1.00 59.03 301 HIS A C 1
ATOM 2332 O O . HIS A 1 301 ? -7.375 -16.340 -10.822 1.00 59.03 301 HIS A O 1
ATOM 2338 N N . SER A 1 302 ? -5.216 -15.998 -11.320 1.00 54.44 302 SER A N 1
ATOM 2339 C CA . SER A 1 302 ? -4.780 -17.380 -11.078 1.00 54.44 302 SER A CA 1
ATOM 2340 C C . SER A 1 302 ? -4.427 -17.641 -9.609 1.00 54.44 302 SER A C 1
ATOM 2342 O O . SER A 1 302 ? -4.510 -18.785 -9.164 1.00 54.44 302 SER A O 1
ATOM 2344 N N . TYR A 1 303 ? -4.104 -16.598 -8.833 1.00 53.66 303 TYR A N 1
ATOM 2345 C CA . TYR A 1 303 ? -3.819 -16.699 -7.394 1.00 53.66 303 TYR A CA 1
ATOM 2346 C C . TYR A 1 303 ? -5.064 -16.547 -6.508 1.00 53.66 303 TYR A C 1
ATOM 2348 O O . TYR A 1 303 ? -5.154 -17.218 -5.480 1.00 53.66 303 TYR A O 1
ATOM 2356 N N . PHE A 1 304 ? -6.074 -15.772 -6.922 1.00 54.03 304 PHE A N 1
ATOM 2357 C CA . PHE A 1 304 ? -7.357 -15.691 -6.194 1.00 54.03 304 PHE A CA 1
ATOM 2358 C C . PHE A 1 304 ? -8.066 -17.054 -5.967 1.00 54.03 304 PHE A C 1
ATOM 2360 O O . PHE A 1 304 ? -8.706 -17.233 -4.918 1.00 54.03 304 PHE A O 1
ATOM 2367 N N . PRO A 1 305 ? -7.961 -18.038 -6.889 1.00 43.75 305 PRO A N 1
ATOM 2368 C CA . PRO A 1 305 ? -8.406 -19.406 -6.669 1.00 43.75 305 PRO A CA 1
ATOM 2369 C C . PRO A 1 305 ? -7.549 -20.197 -5.678 1.00 43.75 305 PRO A C 1
ATOM 2371 O O . PRO A 1 305 ? -8.088 -21.051 -4.990 1.00 43.75 305 PRO A O 1
ATOM 2374 N N . ALA A 1 306 ? -6.240 -19.950 -5.571 1.00 43.00 306 ALA A N 1
ATOM 2375 C CA . ALA A 1 306 ? -5.364 -20.723 -4.682 1.00 43.00 306 ALA A CA 1
ATOM 2376 C C . ALA A 1 306 ? -5.676 -20.461 -3.195 1.00 43.00 306 ALA A C 1
ATOM 2378 O O . ALA A 1 306 ? -5.712 -21.390 -2.392 1.00 43.00 306 ALA A O 1
ATOM 2379 N N . GLU A 1 307 ? -6.054 -19.228 -2.847 1.00 42.62 307 GLU A N 1
ATOM 2380 C CA . GLU A 1 307 ? -6.612 -18.881 -1.530 1.00 42.62 307 GLU A CA 1
ATOM 2381 C C . GLU A 1 307 ? -8.080 -19.342 -1.343 1.00 42.62 307 GLU A C 1
ATOM 2383 O O . GLU A 1 307 ? -8.737 -18.946 -0.384 1.00 42.62 307 GLU A O 1
ATOM 2388 N N . LEU A 1 308 ? -8.680 -20.129 -2.256 1.00 39.44 308 LEU A N 1
ATOM 2389 C CA . LEU A 1 308 ? -9.913 -20.890 -1.948 1.00 39.44 308 LEU A CA 1
ATOM 2390 C C . LEU A 1 308 ? -9.621 -22.112 -1.065 1.00 39.44 308 LEU A C 1
ATOM 2392 O O . LEU A 1 308 ? -10.559 -22.673 -0.515 1.00 39.44 308 LEU A O 1
ATOM 2396 N N . ALA A 1 309 ? -8.358 -22.535 -0.950 1.00 30.94 309 ALA A N 1
ATOM 2397 C CA . ALA A 1 309 ? -7.982 -23.737 -0.207 1.00 30.94 309 ALA A CA 1
ATOM 2398 C C . ALA A 1 309 ? -7.492 -23.462 1.228 1.00 30.94 309 ALA A C 1
ATOM 2400 O O . ALA A 1 309 ? -7.307 -24.410 1.987 1.00 30.94 309 ALA A O 1
ATOM 2401 N N . THR A 1 310 ? -7.258 -22.198 1.600 1.00 33.94 310 THR A N 1
ATOM 2402 C CA . THR A 1 310 ? -6.605 -21.823 2.871 1.00 33.94 310 THR A CA 1
ATOM 2403 C C . THR A 1 310 ? -7.384 -20.815 3.722 1.00 33.94 310 THR A C 1
ATOM 2405 O O . THR A 1 310 ? -6.825 -20.300 4.688 1.00 33.94 310 THR A O 1
ATOM 2408 N N . VAL A 1 311 ? -8.649 -20.535 3.388 1.00 33.41 311 VAL A N 1
ATOM 2409 C CA . VAL A 1 311 ? -9.585 -19.765 4.232 1.00 33.41 311 VAL A CA 1
ATOM 2410 C C . VAL A 1 311 ? -10.753 -20.653 4.617 1.00 33.41 311 VAL A C 1
ATOM 2412 O O . VAL A 1 311 ? -11.322 -21.272 3.690 1.00 33.41 311 VAL A O 1
#

Secondary structure (DSSP, 8-state):
--------TTSHHHHHHHHHHHHHHHH--SSSTHHHHHHHHH-HHHHHHHHHHIIIIIHHHHHHHHHHHHHHHHHHHHHTTSPPPHHHHHHHHHHHHHHHHHHHHH-HHHHHHHHHHHHHHHHHHHHHHHHHHHHHHHTT--GGGTTTT-GGG--TTHHHHHHHHHHHHHTTGGGGGGSGGGSSSHHHHHHHHHHHHHHHHHHHHHHHHHHHHHHS-HHHHHH-S-HHHHHHHHH-GGGHHHHHHHHHHHHHHHHHHHHHHHHHHHHHHHHTTSS-GGGG---TTT---HHHHHHHHHHHHHHTTGGGS--

InterPro domains:
  IPR002293 Amino acid/polyamine transporter I [PF13520] (18-296)
  IPR050598 Cellular Amino Acid Transporter [PTHR11785] (17-297)

Sequence (311 aa):
MCRTMKQDDKY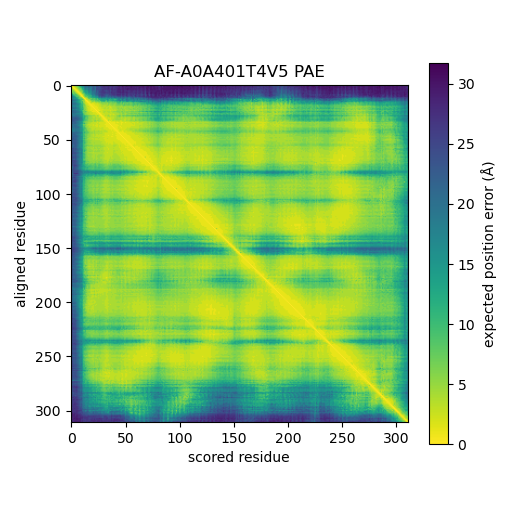VIEDKGALSYAELGTSIKKSGGHYIYLLETLGPLPAFVRLWCEIIVIRPAITAVVGLSFGRYIIEPFFAPCQAPVLAVKLLTAAGVSLVVYINSCSVNWTARIQVILTIFKLLAIGLIIVPGMMALSEGRTENFQNAFDSNTITLDRIPLAFYSGMFAYSGWFYMNFVTEEIINPERNIPLATISSLIIVTILYLLVNVAYYTVLTADEVLASGAVAVTFGERTLESFTPVIQVLVSLSCLGAITGGLFAVSRVFFVASRENQWPTLFSMIHIRHHTPLPAVLLMVSTDHSYFPAELATV